Protein AF-A0A2V7TNY9-F1 (afdb_monomer_lite)

Radius of gyration: 33.84 Å; chains: 1; bounding box: 116×90×60 Å

Foldseek 3Di:
DDDDDDDDDDDDDDDDDDDDDDDDDDDDDDDDDDDDDDDDDDDDDDDDDDDDDDDDDPPDDDDDDDDDDADDDDDDDDDDDDDDDDDDDDDDDPPDDPPDDPPPPPPDDPDDDDFAWPVRVVVCVVVCVDDPPQQWWQAQRDTGGDDDADPQQVVLLVLVQVLCVVFADPQKHKDAQAWACLDGRGTGGARIFIDGGDPVVPPPHHHNATLETEHEDDPCVVVVQARVQFSCLLSVRAWYWYCYQNVRWIKIFHDKDADPPGPNRIHGPDIDIDDPQDWDDRPSGNTDTGGSVSNGD

Sequence (297 aa):
MRRHDRERARGGLAEVGERHHAGDAGSLERARGVDPDDARMGVGTADDGGVQHAGQYDVADVAALALDKPRVLLAEEAIADELHGRQCIETSTIDQRRPARYAAVMKQAPFTSRRWRRVEYERLIDLGAFDEDEPLELIGGQLIVAEPKGSEHATAVEMAGDALRAALPAGWIVRGQNPINLDDESAPEPDLAVVRGSRADYRHAHPARPALIIEVAETSLRFDRIEKGSLYARAGIVDYWVVNLVDRVLEVYRDSGADVTAPYGRRYLSVERFTPPSSVAPIGVPATPIPVAALLP

pLDDT: mean 74.2, std 28.77, range [26.58, 98.88]

Structure (mmCIF, N/CA/C/O backbone):
data_AF-A0A2V7TNY9-F1
#
_entry.id   AF-A0A2V7TNY9-F1
#
loop_
_atom_site.group_PDB
_atom_site.id
_atom_site.type_symbol
_atom_site.label_atom_id
_atom_site.label_alt_id
_atom_site.label_comp_id
_atom_site.label_asym_id
_atom_site.label_entity_id
_atom_site.label_seq_id
_atom_site.pdbx_PDB_ins_code
_atom_site.Cartn_x
_atom_site.Cartn_y
_atom_site.Cartn_z
_atom_site.occupancy
_atom_site.B_iso_or_equiv
_atom_site.auth_seq_id
_atom_site.auth_comp_id
_atom_site.auth_asym_id
_atom_site.auth_atom_id
_atom_site.pdbx_PDB_model_num
ATOM 1 N N . MET A 1 1 ? 0.081 -60.503 -34.270 1.00 38.28 1 MET A N 1
ATOM 2 C CA . MET A 1 1 ? 0.338 -61.930 -33.956 1.00 38.28 1 MET A CA 1
ATOM 3 C C . MET A 1 1 ? 0.820 -62.010 -32.513 1.00 38.28 1 MET A C 1
ATOM 5 O O . MET A 1 1 ? 1.815 -61.360 -32.246 1.00 38.28 1 MET A O 1
ATOM 9 N N . ARG A 1 2 ? 0.147 -62.783 -31.634 1.00 39.50 2 ARG A N 1
ATOM 10 C CA . ARG A 1 2 ? 0.305 -62.808 -30.148 1.00 39.50 2 ARG A CA 1
ATOM 11 C C . ARG A 1 2 ? -0.053 -61.442 -29.501 1.00 39.50 2 ARG A C 1
ATOM 13 O O . ARG A 1 2 ? 0.427 -60.427 -29.977 1.00 39.50 2 ARG A O 1
ATOM 20 N N . ARG A 1 3 ? -1.030 -61.265 -28.597 1.00 38.41 3 ARG A N 1
ATOM 21 C CA . ARG A 1 3 ? -1.620 -61.997 -27.439 1.00 38.41 3 ARG A CA 1
ATOM 22 C C . ARG A 1 3 ? -0.984 -61.644 -26.090 1.00 38.41 3 ARG A C 1
ATOM 24 O O . ARG A 1 3 ? 0.085 -62.155 -25.792 1.00 38.41 3 ARG A O 1
ATOM 31 N N . HIS A 1 4 ? -1.736 -60.880 -25.297 1.00 40.75 4 HIS A N 1
ATOM 32 C CA . HIS A 1 4 ? -2.114 -61.081 -23.883 1.00 40.75 4 HIS A CA 1
ATOM 33 C C . HIS A 1 4 ? -3.258 -60.056 -23.629 1.00 40.75 4 HIS A C 1
ATOM 35 O O . HIS A 1 4 ? -3.096 -58.913 -24.042 1.00 40.75 4 HIS A O 1
ATOM 41 N N . ASP A 1 5 ? -4.493 -60.331 -23.166 1.00 38.88 5 ASP A N 1
ATOM 42 C CA . ASP A 1 5 ? -5.080 -61.355 -22.263 1.00 38.88 5 ASP A CA 1
ATOM 43 C C . ASP A 1 5 ? -4.388 -61.377 -20.875 1.00 38.88 5 ASP A C 1
ATOM 45 O O . ASP A 1 5 ? -3.180 -61.580 -20.837 1.00 38.88 5 ASP A O 1
ATOM 49 N N . ARG A 1 6 ? -5.037 -61.259 -19.696 1.00 42.00 6 ARG A N 1
ATOM 50 C CA . ARG A 1 6 ? -6.468 -61.239 -19.263 1.00 42.00 6 ARG A CA 1
ATOM 51 C C . ARG A 1 6 ? -6.540 -60.788 -17.768 1.00 42.00 6 ARG A C 1
ATOM 53 O O . ARG A 1 6 ? -5.488 -60.766 -17.147 1.00 42.00 6 ARG A O 1
ATOM 60 N N . GLU A 1 7 ? -7.647 -60.448 -17.081 1.00 35.28 7 GLU A N 1
ATOM 61 C CA . GLU A 1 7 ? -9.106 -60.324 -17.340 1.00 35.28 7 GLU A CA 1
ATOM 62 C C . GLU A 1 7 ? -9.746 -59.338 -16.295 1.00 35.28 7 GLU A C 1
ATOM 64 O O . GLU A 1 7 ? -9.049 -58.808 -15.436 1.00 35.28 7 GLU A O 1
ATOM 69 N N . ARG A 1 8 ? -11.064 -59.084 -16.367 1.00 36.53 8 ARG A N 1
ATOM 70 C CA . ARG A 1 8 ? -11.910 -58.164 -15.546 1.00 36.53 8 ARG A CA 1
ATOM 71 C C . ARG A 1 8 ? -12.142 -58.493 -14.049 1.00 36.53 8 ARG A C 1
ATOM 73 O O . ARG A 1 8 ? -12.240 -59.662 -13.694 1.00 36.53 8 ARG A O 1
ATOM 80 N N . ALA A 1 9 ? -12.595 -57.476 -13.294 1.00 34.28 9 ALA A N 1
ATOM 81 C CA . ALA A 1 9 ? -13.796 -57.485 -12.414 1.00 34.28 9 ALA A CA 1
ATOM 82 C C . ALA A 1 9 ? -14.316 -56.016 -12.273 1.00 34.28 9 ALA A C 1
ATOM 84 O O . ALA A 1 9 ? -13.501 -55.110 -12.392 1.00 34.28 9 ALA A O 1
ATOM 85 N N . ARG A 1 10 ? -15.606 -55.616 -12.214 1.00 34.94 10 ARG A N 1
ATOM 86 C CA . ARG A 1 10 ? -16.826 -56.075 -11.492 1.00 34.94 10 ARG A CA 1
ATOM 87 C C . ARG A 1 10 ? -16.682 -55.995 -9.959 1.00 34.94 10 ARG A C 1
ATOM 89 O O . ARG A 1 10 ? -15.776 -56.614 -9.432 1.00 34.94 10 ARG A O 1
ATOM 96 N N . GLY A 1 11 ? -17.553 -55.334 -9.191 1.00 26.58 11 GLY A N 1
ATOM 97 C CA . GLY A 1 11 ? -18.719 -54.485 -9.500 1.00 26.58 11 GLY A CA 1
ATOM 98 C C . GLY A 1 11 ? -19.612 -54.331 -8.251 1.00 26.58 11 GLY A C 1
ATOM 99 O O . GLY A 1 11 ? -19.569 -55.203 -7.390 1.00 26.58 11 GLY A O 1
ATOM 100 N N . GLY A 1 12 ? -20.416 -53.266 -8.136 1.00 30.58 12 GLY A N 1
ATOM 101 C CA . GLY A 1 12 ? -21.303 -53.079 -6.976 1.00 30.58 12 GLY A CA 1
ATOM 102 C C . GLY A 1 12 ? -22.197 -51.838 -7.062 1.00 30.58 12 GLY A C 1
ATOM 103 O O . GLY A 1 12 ? -21.713 -50.719 -6.934 1.00 30.58 12 GLY A O 1
ATOM 104 N N . LEU A 1 13 ? -23.500 -52.053 -7.262 1.00 38.03 13 LEU A N 1
ATOM 105 C CA . LEU A 1 13 ? -24.569 -51.061 -7.111 1.00 38.03 13 LEU A CA 1
ATOM 106 C C . LEU A 1 13 ? -25.618 -51.654 -6.164 1.00 38.03 13 LEU A C 1
ATOM 108 O O . LEU A 1 13 ? -26.246 -52.647 -6.520 1.00 38.03 13 LEU A O 1
ATOM 112 N N . ALA A 1 14 ? -25.769 -51.057 -4.984 1.00 33.22 14 ALA A N 1
ATOM 113 C CA . ALA A 1 14 ? -26.814 -51.306 -3.987 1.00 33.22 14 ALA A CA 1
ATOM 114 C C . ALA A 1 14 ? -26.728 -50.178 -2.930 1.00 33.22 14 ALA A C 1
ATOM 116 O O . ALA A 1 14 ? -25.628 -49.702 -2.661 1.00 33.22 14 ALA A O 1
ATOM 117 N N . GLU A 1 15 ? -27.801 -49.687 -2.311 1.00 35.34 15 GLU A N 1
ATOM 118 C CA . GLU A 1 15 ? -29.233 -49.915 -2.557 1.00 35.34 15 GLU A CA 1
ATOM 119 C C . GLU A 1 15 ? -30.043 -48.701 -2.053 1.00 35.34 15 GLU A C 1
ATOM 121 O O . GLU A 1 15 ? -29.524 -47.871 -1.305 1.00 35.34 15 GLU A O 1
ATOM 126 N N . VAL A 1 16 ? -31.308 -48.573 -2.467 1.00 36.59 16 VAL A N 1
ATOM 127 C CA . VAL A 1 16 ? -32.203 -47.496 -2.001 1.00 36.59 16 VAL A CA 1
ATOM 128 C C . VAL A 1 16 ? -32.967 -47.963 -0.762 1.00 36.59 16 VAL A C 1
ATOM 130 O O . VAL A 1 16 ? -33.740 -48.913 -0.838 1.00 36.59 16 VAL A O 1
ATOM 133 N N . GLY A 1 17 ? -32.784 -47.269 0.365 1.00 33.06 17 GLY A N 1
ATOM 134 C CA . GLY A 1 17 ? -33.606 -47.440 1.566 1.00 33.06 17 GLY A CA 1
ATOM 135 C C . GLY A 1 17 ? -34.873 -46.584 1.502 1.00 33.06 17 GLY A C 1
ATOM 136 O O . GLY A 1 17 ? -34.793 -45.371 1.321 1.00 33.06 17 GLY A O 1
ATOM 137 N N . GLU A 1 18 ? -36.040 -47.204 1.660 1.00 32.72 18 GLU A N 1
ATOM 138 C CA . GLU A 1 18 ? -37.359 -46.571 1.535 1.00 32.72 18 GLU A CA 1
ATOM 139 C C . GLU A 1 18 ? -38.154 -46.628 2.858 1.00 32.72 18 GLU A C 1
ATOM 141 O O . GLU A 1 18 ? -38.083 -47.641 3.551 1.00 32.72 18 GLU A O 1
ATOM 146 N N . ARG A 1 19 ? -39.030 -45.625 3.092 1.00 35.59 19 ARG A N 1
ATOM 147 C CA . ARG A 1 19 ? -40.229 -45.673 3.984 1.00 35.59 19 ARG A CA 1
ATOM 148 C C . ARG A 1 19 ? -39.946 -45.742 5.518 1.00 35.59 19 ARG A C 1
ATOM 150 O O . ARG A 1 19 ? -38.861 -46.124 5.923 1.00 35.59 19 ARG A O 1
ATOM 157 N N . HIS A 1 20 ? -40.825 -45.342 6.461 1.00 33.97 20 HIS A N 1
ATOM 158 C CA . HIS A 1 20 ? -42.242 -44.899 6.459 1.00 33.97 20 HIS A CA 1
ATOM 159 C C . HIS A 1 20 ? -42.579 -43.922 7.636 1.00 33.97 20 HIS A C 1
ATOM 161 O O . HIS A 1 20 ? -41.902 -43.936 8.654 1.00 33.97 20 HIS A O 1
ATOM 167 N N . HIS A 1 21 ? -43.658 -43.131 7.463 1.00 35.31 21 HIS A N 1
ATOM 168 C CA . HIS A 1 21 ? -44.804 -42.767 8.359 1.00 35.31 21 HIS A CA 1
ATOM 169 C C . HIS A 1 21 ? -44.818 -43.061 9.894 1.00 35.31 21 HIS A C 1
ATOM 171 O O . HIS A 1 21 ? -44.232 -44.046 10.318 1.00 35.31 21 HIS A O 1
ATOM 177 N N . ALA A 1 22 ? -45.611 -42.388 10.767 1.00 36.25 22 ALA A N 1
ATOM 178 C CA . ALA A 1 22 ? -46.446 -41.150 10.733 1.00 36.25 22 ALA A CA 1
ATOM 179 C C . ALA A 1 22 ? -47.084 -40.843 12.138 1.00 36.25 22 ALA A C 1
ATOM 181 O O . ALA A 1 22 ? -46.949 -41.666 13.039 1.00 36.25 22 ALA A O 1
ATOM 182 N N . GLY A 1 23 ? -47.837 -39.727 12.281 1.00 31.62 23 GLY A N 1
ATOM 183 C CA . GLY A 1 23 ? -48.712 -39.362 13.436 1.00 31.62 23 GLY A CA 1
ATOM 184 C C . GLY A 1 23 ? -47.989 -38.692 14.623 1.00 31.62 23 GLY A C 1
ATOM 185 O O . GLY A 1 23 ? -46.785 -38.874 14.766 1.00 31.62 23 GLY A O 1
ATOM 186 N N . ASP A 1 24 ? -48.597 -37.889 15.512 1.00 34.22 24 ASP A N 1
ATOM 187 C CA . ASP A 1 24 ? -49.926 -37.225 15.628 1.00 34.22 24 ASP A CA 1
ATOM 188 C C . ASP A 1 24 ? -49.710 -35.938 16.492 1.00 34.22 24 ASP A C 1
ATOM 190 O O . ASP A 1 24 ? -48.742 -35.886 17.247 1.00 34.22 24 ASP A O 1
ATOM 194 N N . ALA A 1 25 ? -50.360 -34.773 16.327 1.00 32.16 25 ALA A N 1
ATOM 195 C CA . ALA A 1 25 ? -51.777 -34.359 16.440 1.00 32.16 25 ALA A CA 1
ATOM 196 C C . ALA A 1 25 ? -52.273 -34.031 17.886 1.00 32.16 25 ALA A C 1
ATOM 198 O O . ALA A 1 25 ? -52.261 -34.884 18.766 1.00 32.16 25 ALA A O 1
ATOM 199 N N . GLY A 1 26 ? -52.753 -32.786 18.100 1.00 29.69 26 GLY A N 1
ATOM 200 C CA . GLY A 1 26 ? -53.360 -32.235 19.343 1.00 29.69 26 GLY A CA 1
ATOM 201 C C . GLY A 1 26 ? -52.785 -30.843 19.733 1.00 29.69 26 GLY A C 1
ATOM 202 O O . GLY A 1 26 ? -51.571 -30.743 19.851 1.00 29.69 26 GLY A O 1
ATOM 203 N N . SER A 1 27 ? -53.476 -29.685 19.847 1.00 32.94 27 SER A N 1
ATOM 204 C CA . SER A 1 27 ? -54.834 -29.293 20.338 1.00 32.94 27 SER A CA 1
ATOM 205 C C . SER A 1 27 ? -54.951 -29.328 21.878 1.00 32.94 27 SER A C 1
ATOM 207 O O . SER A 1 27 ? -54.640 -30.373 22.433 1.00 32.94 27 SER A O 1
ATOM 209 N N . LEU A 1 28 ? -55.398 -28.321 22.666 1.00 34.16 28 LEU A N 1
ATOM 210 C CA . LEU A 1 28 ? -55.881 -26.902 22.563 1.00 34.16 28 LEU A CA 1
ATOM 211 C C . LEU A 1 28 ? -55.453 -26.167 23.883 1.00 34.16 28 LEU A C 1
ATOM 213 O O . LEU A 1 28 ? -54.871 -26.827 24.737 1.00 34.16 28 LEU A O 1
ATOM 217 N N . GLU A 1 29 ? -55.665 -24.884 24.235 1.00 35.84 29 GLU A N 1
ATOM 218 C CA . GLU A 1 29 ? -56.378 -23.664 23.747 1.00 35.84 29 GLU A CA 1
ATOM 219 C C . GLU A 1 29 ? -55.310 -22.544 23.413 1.00 35.84 29 GLU A C 1
ATOM 221 O O . GLU A 1 29 ? -54.181 -22.921 23.116 1.00 35.84 29 GLU A O 1
ATOM 226 N N . ARG A 1 30 ? -55.466 -21.199 23.270 1.00 33.75 30 ARG A N 1
ATOM 227 C CA . ARG A 1 30 ? -56.443 -20.129 23.657 1.00 33.75 30 ARG A CA 1
ATOM 228 C C . ARG A 1 30 ? -56.390 -19.705 25.157 1.00 33.75 30 ARG A C 1
ATOM 230 O O . ARG A 1 30 ? -55.942 -20.491 25.977 1.00 33.75 30 ARG A O 1
ATOM 237 N N . ALA A 1 31 ? -56.791 -18.497 25.606 1.00 34.97 31 ALA A N 1
ATOM 238 C CA . ALA A 1 31 ? -57.438 -17.338 24.950 1.00 34.97 31 ALA A CA 1
ATOM 239 C C . ALA A 1 31 ? -57.194 -15.973 25.676 1.00 34.97 31 ALA A C 1
ATOM 241 O O . ALA A 1 31 ? -56.863 -15.975 26.857 1.00 34.97 31 ALA A O 1
ATOM 242 N N . ARG A 1 32 ? -57.570 -14.853 25.004 1.00 37.19 32 ARG A N 1
ATOM 243 C CA . ARG A 1 32 ? -57.807 -13.455 25.504 1.00 37.19 32 ARG A CA 1
ATOM 244 C C . ARG A 1 32 ? -56.558 -12.638 25.908 1.00 37.19 32 ARG A C 1
ATOM 246 O O . ARG A 1 32 ? -55.624 -13.201 26.453 1.00 37.19 32 ARG A O 1
ATOM 253 N N . GLY A 1 33 ? -56.485 -11.313 25.711 1.00 33.03 33 GLY A N 1
ATOM 254 C CA . GLY A 1 33 ? -57.323 -10.320 24.993 1.00 33.03 33 GLY A CA 1
ATOM 255 C C . GLY A 1 33 ? -56.596 -8.951 25.032 1.00 33.03 33 GLY A C 1
ATOM 256 O O . GLY A 1 33 ? -55.945 -8.668 26.028 1.00 33.03 33 GLY A O 1
ATOM 257 N N . VAL A 1 34 ? -56.424 -8.213 23.928 1.00 37.69 34 VAL A N 1
ATOM 258 C CA . VAL A 1 34 ? -57.336 -7.171 23.389 1.00 37.69 34 VAL A CA 1
ATOM 259 C C . VAL A 1 34 ? -57.763 -6.122 24.428 1.00 37.69 34 VAL A C 1
ATOM 261 O O . VAL A 1 34 ? -58.650 -6.411 25.224 1.00 37.69 34 VAL A O 1
ATOM 264 N N . ASP A 1 35 ? -57.197 -4.909 24.345 1.00 45.38 35 ASP A N 1
ATOM 265 C CA . ASP A 1 35 ? -57.937 -3.731 23.842 1.00 45.38 35 ASP A CA 1
ATOM 266 C C . ASP A 1 35 ? -56.970 -2.623 23.334 1.00 45.38 35 ASP A C 1
ATOM 268 O O . ASP A 1 35 ? -55.872 -2.517 23.892 1.00 45.38 35 ASP A O 1
ATOM 272 N N . PRO A 1 36 ? -57.300 -1.827 22.291 1.00 50.28 36 PRO A N 1
ATOM 273 C CA . PRO A 1 36 ? -56.451 -0.732 21.815 1.00 50.28 36 PRO A CA 1
ATOM 274 C C . PRO A 1 36 ? -57.183 0.627 21.729 1.00 50.28 36 PRO A C 1
ATOM 276 O O . PRO A 1 36 ? -57.749 0.942 20.688 1.00 50.28 36 PRO A O 1
ATOM 279 N N . ASP A 1 37 ? -57.110 1.457 22.777 1.00 38.47 37 ASP A N 1
ATOM 280 C CA . ASP A 1 37 ? -57.309 2.918 22.680 1.00 38.47 37 ASP A CA 1
ATOM 281 C C . ASP A 1 37 ? -56.902 3.637 23.988 1.00 38.47 37 ASP A C 1
ATOM 283 O O . ASP A 1 37 ? -57.521 3.447 25.033 1.00 38.47 37 ASP A O 1
ATOM 287 N N . ASP A 1 38 ? -55.903 4.524 23.930 1.00 36.88 38 ASP A N 1
ATOM 288 C CA . ASP A 1 38 ? -55.928 5.795 24.675 1.00 36.88 38 ASP A CA 1
ATOM 289 C C . ASP A 1 38 ? -55.133 6.842 23.887 1.00 36.88 38 ASP A C 1
ATOM 291 O O . ASP A 1 38 ? -54.095 6.557 23.284 1.00 36.88 38 ASP A O 1
ATOM 295 N N . ALA A 1 39 ? -55.645 8.067 23.877 1.00 37.16 39 ALA A N 1
ATOM 296 C CA . ALA A 1 39 ? -55.127 9.165 23.086 1.00 37.16 39 ALA A CA 1
ATOM 297 C C . ALA A 1 39 ? -55.170 10.462 23.895 1.00 37.16 39 ALA A C 1
ATOM 299 O O . ALA A 1 39 ? -56.216 10.871 24.417 1.00 37.16 39 ALA A O 1
ATOM 300 N N . ARG A 1 40 ? -54.040 11.177 23.943 1.00 36.22 40 ARG A N 1
ATOM 301 C CA . ARG A 1 40 ? -54.036 12.596 24.308 1.00 36.22 40 ARG A CA 1
ATOM 302 C C . ARG A 1 40 ? -52.814 13.336 23.783 1.00 36.22 40 ARG A C 1
ATOM 304 O O . ARG A 1 40 ? -51.733 12.774 23.651 1.00 36.22 40 ARG A O 1
ATOM 311 N N . MET A 1 41 ? -53.029 14.605 23.451 1.00 34.66 41 MET A N 1
ATOM 312 C CA . MET A 1 41 ? -52.026 15.473 22.836 1.00 34.66 41 MET A CA 1
ATOM 313 C C . MET A 1 41 ? -51.186 16.213 23.880 1.00 34.66 41 MET A C 1
ATOM 315 O O . MET A 1 41 ? -51.677 16.535 24.960 1.00 34.66 41 MET A O 1
ATOM 319 N N . GLY A 1 42 ? -49.962 16.576 23.498 1.00 35.31 42 GLY A N 1
ATOM 320 C CA . GLY A 1 42 ? -49.123 17.530 24.218 1.00 35.31 42 GLY A CA 1
ATOM 321 C C . GLY A 1 42 ? -48.308 18.361 23.231 1.00 35.31 42 GLY A C 1
ATOM 322 O O . GLY A 1 42 ? -47.408 17.835 22.585 1.00 35.31 42 GLY A O 1
ATOM 323 N N . VAL A 1 43 ? -48.634 19.648 23.096 1.00 40.47 43 VAL A N 1
ATOM 324 C CA . VAL A 1 43 ? -47.817 20.611 22.341 1.00 40.47 43 VAL A CA 1
ATOM 325 C C . VAL A 1 43 ? -46.821 21.241 23.312 1.00 40.47 43 VAL A C 1
ATOM 327 O O . VAL A 1 43 ? -47.234 21.832 24.308 1.00 40.47 43 VAL A O 1
ATOM 330 N N . GLY A 1 44 ? -45.527 21.112 23.018 1.00 34.69 44 GLY A N 1
ATOM 331 C CA . GLY A 1 44 ? -44.425 21.758 23.735 1.00 34.69 44 GLY A CA 1
ATOM 332 C C . GLY A 1 44 ? -43.643 22.677 22.794 1.00 34.69 44 GLY A C 1
ATOM 333 O O . GLY A 1 44 ? -43.566 22.412 21.595 1.00 34.69 44 GLY A O 1
ATOM 334 N N . THR A 1 45 ? -43.125 23.785 23.318 1.00 30.95 45 THR A N 1
ATOM 335 C CA . THR A 1 45 ? -42.477 24.846 22.531 1.00 30.95 45 THR A CA 1
ATOM 336 C C . THR A 1 45 ? -40.996 24.586 22.255 1.00 30.95 45 THR A C 1
ATOM 338 O O . THR A 1 45 ? -40.394 23.684 22.828 1.00 30.95 45 THR A O 1
ATOM 341 N N . ALA A 1 46 ? -40.431 25.401 21.360 1.00 34.34 46 ALA A N 1
ATOM 342 C CA . ALA A 1 46 ? -39.022 25.391 20.982 1.00 34.34 46 ALA A CA 1
ATOM 343 C C . ALA A 1 46 ? -38.060 25.520 22.174 1.00 34.34 46 ALA A C 1
ATOM 345 O O . ALA A 1 46 ? -38.386 26.166 23.172 1.00 34.34 46 ALA A O 1
ATOM 346 N N . ASP A 1 47 ? -36.853 24.993 21.981 1.00 37.34 47 ASP A N 1
ATOM 347 C CA . ASP A 1 47 ? -35.662 25.327 22.759 1.00 37.34 47 ASP A CA 1
ATOM 348 C C . ASP A 1 47 ? -34.545 25.735 21.780 1.00 37.34 47 ASP A C 1
ATOM 350 O O . ASP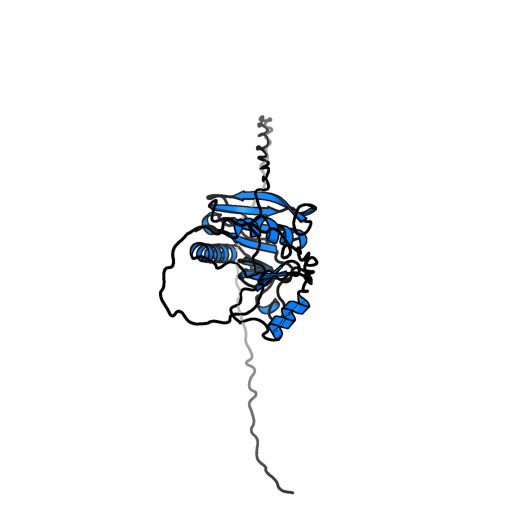 A 1 47 ? -34.493 25.220 20.657 1.00 37.34 47 ASP A O 1
ATOM 354 N N . ASP A 1 48 ? -33.709 26.703 22.161 1.00 39.75 48 ASP A N 1
ATOM 355 C CA . ASP A 1 48 ? -32.722 27.335 21.268 1.00 39.75 48 ASP A CA 1
ATOM 356 C C . ASP A 1 48 ? -31.322 26.726 21.466 1.00 39.75 48 ASP A C 1
ATOM 358 O O . ASP A 1 48 ? -30.859 26.527 22.588 1.00 39.75 48 ASP A O 1
ATOM 362 N N . GLY A 1 49 ? -30.668 26.355 20.362 1.00 33.28 49 GLY A N 1
ATOM 363 C CA . GLY A 1 49 ? -29.858 25.130 20.313 1.00 33.28 49 GLY A CA 1
ATOM 364 C C . GLY A 1 49 ? -28.430 25.246 19.778 1.00 33.28 49 GLY A C 1
ATOM 365 O O . GLY A 1 49 ? -27.840 24.220 19.462 1.00 33.28 49 GLY A O 1
ATOM 366 N N . GLY A 1 50 ? -27.877 26.458 19.657 1.00 28.97 50 GLY A N 1
ATOM 367 C CA . GLY A 1 50 ? -26.435 26.702 19.480 1.00 28.97 50 GLY A CA 1
ATOM 368 C C . GLY A 1 50 ? -25.753 26.029 18.276 1.00 28.97 50 GLY A C 1
ATOM 369 O O . GLY A 1 50 ? -25.182 24.945 18.392 1.00 28.97 50 GLY A O 1
ATOM 370 N N . VAL A 1 51 ? -25.689 26.730 17.137 1.00 34.62 51 VAL A N 1
ATOM 371 C CA . VAL A 1 51 ? -24.850 26.326 15.991 1.00 34.62 51 VAL A CA 1
ATOM 372 C C . VAL A 1 51 ? -23.381 26.257 16.424 1.00 34.62 51 VAL A C 1
ATOM 374 O O . VAL A 1 51 ? -22.755 27.286 16.673 1.00 34.62 51 VAL A O 1
ATOM 377 N N . GLN A 1 52 ? -22.813 25.051 16.496 1.00 34.34 52 GLN A N 1
ATOM 378 C CA . GLN A 1 52 ? -21.384 24.882 16.753 1.00 34.34 52 GLN A CA 1
ATOM 379 C C . GLN A 1 52 ? -20.578 25.220 15.493 1.00 34.34 52 GLN A C 1
ATOM 381 O O . GLN A 1 52 ? -20.926 24.827 14.379 1.00 34.34 52 GLN A O 1
ATOM 386 N N . HIS A 1 53 ? -19.521 26.012 15.675 1.00 33.19 53 HIS A N 1
ATOM 387 C CA . HIS A 1 53 ? -18.736 26.575 14.581 1.00 33.19 53 HIS A CA 1
ATOM 388 C C . HIS A 1 53 ? -17.885 25.518 13.865 1.00 33.19 53 HIS A C 1
ATOM 390 O O . HIS A 1 53 ? -17.472 24.522 14.458 1.00 33.19 53 HIS A O 1
ATOM 396 N N . ALA A 1 54 ? -17.582 25.772 12.589 1.00 34.16 54 ALA A N 1
ATOM 397 C CA . ALA A 1 54 ? -16.657 24.952 11.816 1.00 34.16 54 ALA A CA 1
ATOM 398 C C . ALA A 1 54 ? -15.272 24.898 12.487 1.00 34.16 54 ALA A C 1
ATOM 400 O O . ALA A 1 54 ? -14.720 25.935 12.862 1.00 34.16 54 ALA A O 1
ATOM 401 N N . GLY A 1 55 ? -14.716 23.689 12.609 1.00 30.84 55 GLY A N 1
ATOM 402 C CA . GLY A 1 55 ? -13.340 23.482 13.060 1.00 30.84 55 GLY A CA 1
ATOM 403 C C . GLY A 1 55 ? -12.326 24.117 12.104 1.00 30.84 55 GLY A C 1
ATOM 404 O O . GLY A 1 55 ? -12.596 24.285 10.914 1.00 30.84 55 GLY A O 1
ATOM 405 N N . GLN A 1 56 ? -11.164 24.494 12.636 1.00 31.34 56 GLN A N 1
ATOM 406 C CA . GLN A 1 56 ? -10.107 25.150 11.865 1.00 31.34 56 GLN A CA 1
ATOM 407 C C . GLN A 1 56 ? -9.522 24.234 10.780 1.00 31.34 56 GLN A C 1
ATOM 409 O O . GLN A 1 56 ? -9.253 23.059 11.016 1.00 31.34 56 GLN A O 1
ATOM 414 N N . TYR A 1 57 ? -9.280 24.815 9.604 1.00 30.89 57 TYR A N 1
ATOM 415 C CA . TYR A 1 57 ? -8.536 24.186 8.516 1.00 30.89 57 TYR A CA 1
ATOM 416 C C . TYR A 1 57 ? -7.048 24.531 8.647 1.00 30.89 57 TYR A C 1
ATOM 418 O O . TYR A 1 57 ? -6.612 25.573 8.153 1.00 30.89 57 TYR A O 1
ATOM 426 N N . ASP A 1 58 ? -6.264 23.658 9.276 1.00 28.09 58 ASP A N 1
ATOM 427 C CA . ASP A 1 58 ? -4.805 23.801 9.308 1.00 28.09 58 ASP A CA 1
ATOM 428 C C . ASP A 1 58 ? -4.194 23.293 7.990 1.00 28.09 58 ASP A C 1
ATOM 430 O O . ASP A 1 58 ? -3.781 22.140 7.849 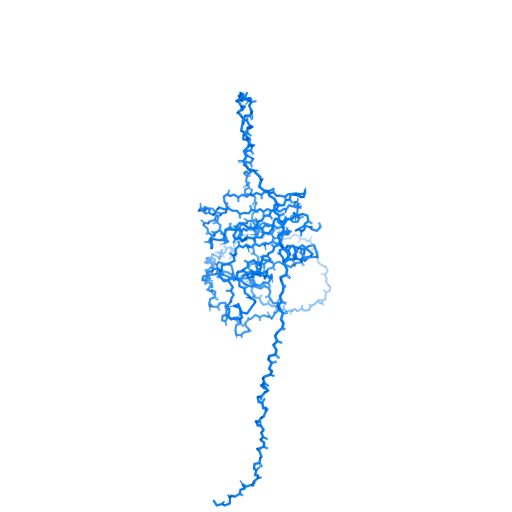1.00 28.09 58 ASP A O 1
ATOM 434 N N . VAL A 1 59 ? -4.160 24.178 6.989 1.00 29.73 59 VAL A N 1
ATOM 435 C CA . VAL A 1 59 ? -3.487 23.934 5.705 1.00 29.73 59 VAL A CA 1
ATOM 436 C C . VAL A 1 59 ? -1.973 23.994 5.914 1.00 29.73 59 VAL A C 1
ATOM 438 O O . VAL A 1 59 ? -1.373 25.066 5.955 1.00 29.73 59 VAL A O 1
ATOM 441 N N . ALA A 1 60 ? -1.346 22.827 6.054 1.00 31.02 60 ALA A N 1
ATOM 442 C CA . ALA A 1 60 ? 0.102 22.709 6.175 1.00 31.02 60 ALA A CA 1
ATOM 443 C C . ALA A 1 60 ? 0.790 22.830 4.800 1.00 31.02 60 ALA A C 1
ATOM 445 O O . ALA A 1 60 ? 0.853 21.860 4.041 1.00 31.02 60 ALA A O 1
ATOM 446 N N . ASP A 1 61 ? 1.342 24.008 4.496 1.00 28.09 61 ASP A N 1
ATOM 447 C CA . ASP A 1 61 ? 2.219 24.216 3.337 1.00 28.09 61 ASP A CA 1
ATOM 448 C C . ASP A 1 61 ? 3.505 23.380 3.472 1.00 28.09 61 ASP A C 1
ATOM 450 O O . ASP A 1 61 ? 4.414 23.696 4.245 1.00 28.09 61 ASP A O 1
ATOM 454 N N . VAL A 1 62 ? 3.601 22.296 2.696 1.00 39.12 62 VAL A N 1
ATOM 455 C CA . VAL A 1 62 ? 4.783 21.423 2.675 1.00 39.12 62 VAL A CA 1
ATOM 456 C C . VAL A 1 62 ? 5.890 22.078 1.846 1.00 39.12 62 VAL A C 1
ATOM 458 O O . VAL A 1 62 ? 5.948 21.939 0.623 1.00 39.12 62 VAL A O 1
ATOM 461 N N . ALA A 1 63 ? 6.788 22.794 2.522 1.00 30.17 63 ALA A N 1
ATOM 462 C CA . ALA A 1 63 ? 7.956 23.405 1.897 1.00 30.17 63 ALA A CA 1
ATOM 463 C C . ALA A 1 63 ? 8.878 22.344 1.261 1.00 30.17 63 ALA A C 1
ATOM 465 O O . ALA A 1 63 ? 9.350 21.420 1.927 1.00 30.17 63 ALA A O 1
ATOM 466 N N . ALA A 1 64 ? 9.173 22.501 -0.032 1.00 32.62 64 ALA A N 1
ATOM 467 C CA . ALA A 1 64 ? 10.030 21.588 -0.782 1.00 32.62 64 ALA A CA 1
ATOM 468 C C . ALA A 1 64 ? 11.509 21.729 -0.372 1.00 32.62 64 ALA A C 1
ATOM 470 O O . ALA A 1 64 ? 12.247 22.553 -0.915 1.00 32.62 64 ALA A O 1
ATOM 471 N N . LEU A 1 65 ? 11.944 20.909 0.587 1.00 34.38 65 LEU A N 1
ATOM 472 C CA . LEU A 1 65 ? 13.354 20.756 0.952 1.00 34.38 65 LEU A CA 1
ATOM 473 C C . LEU A 1 65 ? 14.060 19.698 0.085 1.00 34.38 65 LEU A C 1
ATOM 475 O O . LEU A 1 65 ? 13.430 18.947 -0.661 1.00 34.38 65 LEU A O 1
ATOM 479 N N . ALA A 1 66 ? 15.393 19.747 0.102 1.00 31.66 66 ALA A N 1
ATOM 480 C CA . ALA A 1 66 ? 16.229 19.302 -1.009 1.00 31.66 66 ALA A CA 1
ATOM 481 C C . ALA A 1 66 ? 16.166 17.796 -1.333 1.00 31.66 66 ALA A C 1
ATOM 483 O O . ALA A 1 66 ? 15.885 16.948 -0.492 1.00 31.66 66 ALA A O 1
ATOM 484 N N . LEU A 1 67 ? 16.477 17.499 -2.598 1.00 32.88 67 LEU A N 1
ATOM 485 C CA . LEU A 1 67 ? 16.540 16.159 -3.176 1.00 32.88 67 LEU A CA 1
ATOM 486 C C . LEU A 1 67 ? 17.543 15.261 -2.436 1.00 32.88 67 LEU A C 1
ATOM 488 O O . LEU A 1 67 ? 18.748 15.503 -2.529 1.00 32.88 67 LEU A O 1
ATOM 492 N N . ASP A 1 68 ? 17.062 14.160 -1.862 1.00 37.91 68 ASP A N 1
ATOM 493 C CA . ASP A 1 68 ? 17.801 12.900 -1.959 1.00 37.91 68 ASP A CA 1
ATOM 494 C C . ASP A 1 68 ? 17.304 12.130 -3.196 1.00 37.91 68 ASP A C 1
ATOM 496 O O . ASP A 1 68 ? 16.180 12.349 -3.664 1.00 37.91 68 ASP A O 1
ATOM 500 N N . LYS A 1 69 ? 18.162 11.303 -3.798 1.00 36.41 69 LYS A N 1
ATOM 501 C CA . LYS A 1 69 ? 17.918 10.686 -5.110 1.00 36.41 69 LYS A CA 1
ATOM 502 C C . LYS A 1 69 ? 17.717 9.175 -4.987 1.00 36.41 69 LYS A C 1
ATOM 504 O O . LYS A 1 69 ? 18.564 8.517 -4.385 1.00 36.41 69 LYS A O 1
ATOM 509 N N . PRO A 1 70 ? 16.695 8.590 -5.645 1.00 36.62 70 PRO A N 1
ATOM 510 C CA . PRO A 1 70 ? 16.580 7.139 -5.730 1.00 36.62 70 PRO A CA 1
ATOM 511 C C . PRO A 1 70 ? 17.830 6.558 -6.401 1.00 36.62 70 PRO A C 1
ATOM 513 O O . PRO A 1 70 ? 18.299 7.059 -7.430 1.00 36.62 70 PRO A O 1
ATOM 516 N N . ARG A 1 71 ? 18.386 5.502 -5.800 1.00 43.28 71 ARG A N 1
ATOM 517 C CA . ARG A 1 71 ? 19.639 4.874 -6.232 1.00 43.28 71 ARG A CA 1
ATOM 518 C C . ARG A 1 71 ? 19.395 3.981 -7.448 1.00 43.28 71 ARG A C 1
ATOM 520 O O . ARG A 1 71 ? 19.279 2.769 -7.326 1.00 43.28 71 ARG A O 1
ATOM 527 N N . VAL A 1 72 ? 19.332 4.597 -8.628 1.00 42.16 72 VAL A N 1
ATOM 528 C CA . VAL A 1 72 ? 19.365 3.875 -9.909 1.00 42.16 72 VAL A CA 1
ATOM 529 C C . VAL A 1 72 ? 20.662 3.067 -9.975 1.00 42.16 72 VAL A C 1
ATOM 531 O O . VAL A 1 72 ? 21.749 3.647 -9.930 1.00 42.16 72 VAL A O 1
ATOM 534 N N . LEU A 1 73 ? 20.548 1.742 -10.066 1.00 36.44 73 LEU A N 1
ATOM 535 C CA . LEU A 1 73 ? 21.703 0.860 -10.200 1.00 36.44 73 LEU A CA 1
ATOM 536 C C . LEU A 1 73 ? 22.396 1.094 -11.550 1.00 36.44 73 LEU A C 1
ATOM 538 O O . LEU A 1 73 ? 21.768 1.049 -12.608 1.00 36.44 73 LEU A O 1
ATOM 542 N N . LEU A 1 74 ? 23.706 1.327 -11.495 1.00 35.81 74 LEU A N 1
ATOM 543 C CA . LEU A 1 74 ? 24.613 1.268 -12.637 1.00 35.81 74 LEU A CA 1
ATOM 544 C C . LEU A 1 74 ? 25.543 0.079 -12.398 1.00 35.81 74 LEU A C 1
ATOM 546 O O . LEU A 1 74 ? 26.296 0.075 -11.425 1.00 35.81 74 LEU A O 1
ATOM 550 N N . ALA A 1 75 ? 25.456 -0.934 -13.256 1.00 38.78 75 ALA A N 1
ATOM 551 C CA . ALA A 1 75 ? 26.210 -2.173 -13.124 1.00 38.78 75 ALA A CA 1
ATOM 552 C C . ALA A 1 75 ? 27.427 -2.169 -14.062 1.00 38.78 75 ALA A C 1
ATOM 554 O O . ALA A 1 75 ? 27.351 -2.693 -15.169 1.00 38.78 75 ALA A O 1
ATOM 555 N N . GLU A 1 76 ? 28.546 -1.588 -13.617 1.00 39.19 76 GLU A N 1
ATOM 556 C CA . GLU A 1 76 ? 29.848 -1.734 -14.286 1.00 39.19 76 GLU A CA 1
ATOM 557 C C . GLU A 1 76 ? 30.944 -2.161 -13.291 1.00 39.19 76 GLU A C 1
ATOM 559 O O . GLU A 1 76 ? 31.499 -1.358 -12.548 1.00 39.19 76 GLU A O 1
ATOM 564 N N . GLU A 1 77 ? 31.196 -3.473 -13.325 1.00 36.38 77 GLU A N 1
ATOM 565 C CA . GLU A 1 77 ? 32.480 -4.181 -13.193 1.00 36.38 77 GLU A CA 1
ATOM 566 C C . GLU A 1 77 ? 33.360 -4.019 -11.934 1.00 36.38 77 GLU A C 1
ATOM 568 O O . GLU A 1 77 ? 33.877 -2.958 -11.590 1.00 36.38 77 GLU A O 1
ATOM 573 N N . ALA A 1 78 ? 33.660 -5.169 -11.318 1.00 33.88 78 ALA A N 1
ATOM 574 C CA . ALA A 1 78 ? 34.715 -5.331 -10.325 1.00 33.88 78 ALA A CA 1
ATOM 575 C C . ALA A 1 78 ? 35.930 -6.047 -10.938 1.00 33.88 78 ALA A C 1
ATOM 577 O O . ALA A 1 78 ? 35.802 -7.152 -11.464 1.00 33.88 78 ALA A O 1
ATOM 578 N N . ILE A 1 79 ? 37.121 -5.462 -10.786 1.00 33.69 79 ILE A N 1
ATOM 579 C CA .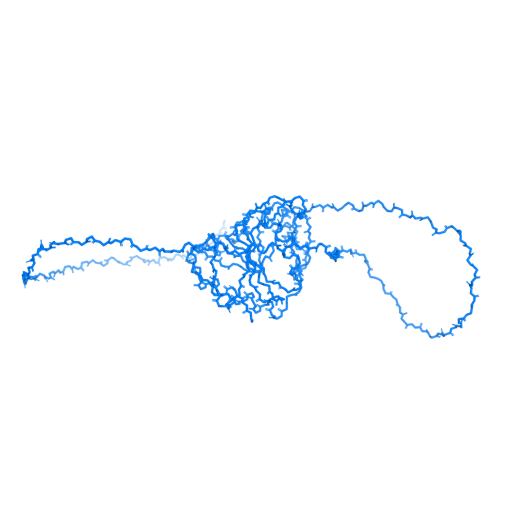 ILE A 1 79 ? 38.415 -6.144 -10.936 1.00 33.69 79 ILE A CA 1
ATOM 580 C C . ILE A 1 79 ? 39.281 -5.740 -9.736 1.00 33.69 79 ILE A C 1
ATOM 582 O O . ILE A 1 79 ? 39.317 -4.569 -9.358 1.00 33.69 79 ILE A O 1
ATOM 586 N N . ALA A 1 80 ? 39.941 -6.714 -9.113 1.00 30.89 80 ALA A N 1
ATOM 587 C CA . ALA A 1 80 ? 40.827 -6.510 -7.969 1.00 30.89 80 ALA A CA 1
ATOM 588 C C . ALA A 1 80 ? 42.297 -6.433 -8.406 1.00 30.89 80 ALA A C 1
ATOM 590 O O . ALA A 1 80 ? 42.646 -6.990 -9.444 1.00 30.89 80 ALA A O 1
ATOM 591 N N . ASP A 1 81 ? 43.158 -5.847 -7.566 1.00 30.81 81 ASP A N 1
ATOM 592 C CA . ASP A 1 81 ? 44.514 -6.381 -7.389 1.00 30.81 81 ASP A CA 1
ATOM 593 C C . ASP A 1 81 ? 45.134 -6.011 -6.021 1.00 30.81 81 ASP A C 1
ATOM 595 O O . ASP A 1 81 ? 44.540 -5.271 -5.230 1.00 30.81 81 ASP A O 1
ATOM 599 N N . GLU A 1 82 ? 46.283 -6.610 -5.704 1.00 32.94 82 GLU A N 1
ATOM 600 C CA . GLU A 1 82 ? 46.750 -6.846 -4.328 1.00 32.94 82 GLU A CA 1
ATOM 601 C C . GLU A 1 82 ? 47.386 -5.664 -3.555 1.00 32.94 82 GLU A C 1
ATOM 603 O O . GLU A 1 82 ? 48.084 -4.798 -4.085 1.00 32.94 82 GLU A O 1
ATOM 608 N N . LEU A 1 83 ? 47.253 -5.715 -2.221 1.00 34.47 83 LEU A N 1
ATOM 609 C CA . LEU A 1 83 ? 47.996 -4.883 -1.265 1.00 34.47 83 LEU A CA 1
ATOM 610 C C . LEU A 1 83 ? 49.388 -5.470 -0.963 1.00 34.47 83 LEU A C 1
ATOM 612 O O . LEU A 1 83 ? 49.505 -6.392 -0.157 1.00 34.47 83 LEU A O 1
ATOM 616 N N . HIS A 1 84 ? 50.454 -4.867 -1.497 1.00 30.66 84 HIS A N 1
ATOM 617 C CA . HIS A 1 84 ? 51.830 -5.092 -1.030 1.00 30.66 84 HIS A CA 1
ATOM 618 C C . HIS A 1 84 ? 52.710 -3.834 -1.152 1.00 30.66 84 HIS A C 1
ATOM 620 O O . HIS A 1 84 ? 52.620 -3.086 -2.118 1.00 30.66 84 HIS A O 1
ATOM 626 N N . GLY A 1 85 ? 53.629 -3.651 -0.194 1.00 28.30 85 GLY A N 1
ATOM 627 C CA . GLY A 1 85 ? 54.724 -2.671 -0.276 1.00 28.30 85 GLY A CA 1
ATOM 628 C C . GLY A 1 85 ? 54.506 -1.367 0.505 1.00 28.30 85 GLY A C 1
ATOM 629 O O . GLY A 1 85 ? 53.637 -0.559 0.197 1.00 28.30 85 GLY A O 1
ATOM 630 N N . ARG A 1 86 ? 55.357 -1.123 1.512 1.00 35.34 86 ARG A N 1
ATOM 631 C CA . ARG A 1 86 ? 55.451 0.173 2.208 1.00 35.34 86 ARG A CA 1
ATOM 632 C C . ARG A 1 86 ? 56.441 1.084 1.481 1.00 35.34 86 ARG A C 1
ATOM 634 O O . ARG A 1 86 ? 57.592 0.678 1.346 1.00 35.34 86 ARG A O 1
ATOM 641 N N . GLN A 1 87 ? 56.089 2.348 1.240 1.00 30.23 87 GLN A N 1
ATOM 642 C CA . GLN A 1 87 ? 57.027 3.447 1.510 1.00 30.23 87 GLN A CA 1
ATOM 643 C C . GLN A 1 87 ? 56.327 4.806 1.627 1.00 30.23 87 GLN A C 1
ATOM 645 O O . GLN A 1 87 ? 55.562 5.202 0.754 1.00 30.23 87 GLN A O 1
ATOM 650 N N . CYS A 1 88 ? 56.629 5.536 2.701 1.00 35.31 88 CYS A N 1
ATOM 651 C CA . CYS A 1 88 ? 56.329 6.962 2.796 1.00 35.31 88 CYS A CA 1
ATOM 652 C C . CYS A 1 88 ? 57.407 7.736 2.028 1.00 35.31 88 CYS A C 1
ATOM 654 O O . CYS A 1 88 ? 58.592 7.452 2.208 1.00 35.31 88 CYS A O 1
ATOM 656 N N . ILE A 1 89 ? 57.013 8.723 1.222 1.00 37.38 89 ILE A N 1
ATOM 657 C CA . ILE A 1 89 ? 57.923 9.686 0.583 1.00 37.38 89 ILE A CA 1
ATOM 658 C C . ILE A 1 89 ? 57.335 11.093 0.790 1.00 37.38 89 ILE A C 1
ATOM 660 O O . ILE A 1 89 ? 56.123 11.253 0.935 1.00 37.38 89 ILE A O 1
ATOM 664 N N . GLU A 1 90 ? 58.203 12.090 0.925 1.00 33.00 90 GLU A N 1
ATOM 665 C CA . GLU A 1 90 ? 57.919 13.337 1.640 1.00 33.00 90 GLU A CA 1
ATOM 666 C C . GLU A 1 90 ? 57.061 14.347 0.862 1.00 33.00 90 GLU A C 1
ATOM 668 O O . GLU A 1 90 ? 57.210 14.552 -0.344 1.00 33.00 90 GLU A O 1
ATOM 673 N N . THR A 1 91 ? 56.198 15.067 1.582 1.00 42.75 91 THR A N 1
ATOM 674 C CA . THR A 1 91 ? 55.410 16.178 1.039 1.00 42.75 91 THR A CA 1
ATOM 675 C C . THR A 1 91 ? 56.282 17.414 0.806 1.00 42.75 91 THR A C 1
ATOM 677 O O . THR A 1 91 ? 56.481 18.211 1.723 1.00 42.75 91 THR A O 1
ATOM 680 N N . SER A 1 92 ? 56.759 17.624 -0.425 1.00 34.75 92 SER A N 1
ATOM 681 C CA . SER A 1 92 ? 57.359 18.906 -0.822 1.00 34.75 92 SER A CA 1
ATOM 682 C C . SER A 1 92 ? 57.051 19.312 -2.275 1.00 34.75 92 SER A C 1
ATOM 684 O O . SER A 1 92 ? 57.452 18.677 -3.241 1.00 34.75 92 SER A O 1
ATOM 686 N N . THR A 1 93 ? 56.322 20.425 -2.393 1.00 41.72 93 THR A N 1
ATOM 687 C CA . THR A 1 93 ? 56.366 21.413 -3.488 1.00 41.72 93 THR A CA 1
ATOM 688 C C . THR A 1 93 ? 56.367 20.908 -4.942 1.00 41.72 93 THR A C 1
ATOM 690 O O . THR A 1 93 ? 57.394 20.914 -5.616 1.00 41.72 93 THR A O 1
ATOM 693 N N . ILE A 1 94 ? 55.169 20.683 -5.498 1.00 37.59 94 ILE A N 1
ATOM 694 C CA . ILE A 1 94 ? 54.915 20.836 -6.947 1.00 37.59 94 ILE A CA 1
ATOM 695 C C . ILE A 1 94 ? 53.789 21.862 -7.169 1.00 37.59 94 ILE A C 1
ATOM 697 O O . ILE A 1 94 ? 52.769 21.584 -7.799 1.00 37.59 94 ILE A O 1
ATOM 701 N N . ASP A 1 95 ? 53.972 23.087 -6.659 1.00 43.22 95 ASP A N 1
ATOM 702 C CA . ASP A 1 95 ? 53.173 24.231 -7.120 1.00 43.22 95 ASP A CA 1
ATOM 703 C C . ASP A 1 95 ? 53.754 24.789 -8.426 1.00 43.22 95 ASP A C 1
ATOM 705 O O . ASP A 1 95 ? 54.434 25.813 -8.468 1.00 43.22 95 ASP A O 1
ATOM 709 N N . GLN A 1 96 ? 53.520 24.054 -9.513 1.00 42.25 96 GLN A N 1
ATOM 710 C CA . GLN A 1 96 ? 53.700 24.546 -10.878 1.00 42.25 96 GLN A CA 1
ATOM 711 C C . GLN A 1 96 ? 52.499 24.143 -11.732 1.00 42.25 96 GLN A C 1
ATOM 713 O O . GLN A 1 96 ? 52.577 23.286 -12.616 1.00 42.25 96 GLN A O 1
ATOM 718 N N . ARG A 1 97 ? 51.354 24.790 -11.479 1.00 38.22 97 ARG A N 1
ATOM 719 C CA . ARG A 1 97 ? 50.181 24.691 -12.356 1.00 38.22 97 ARG A CA 1
ATOM 720 C C . ARG A 1 97 ? 50.550 25.111 -13.787 1.00 38.22 97 ARG A C 1
ATOM 722 O O . ARG A 1 97 ? 50.681 26.296 -14.078 1.00 38.22 97 ARG A O 1
ATOM 729 N N . ARG A 1 98 ? 50.626 24.142 -14.707 1.00 37.91 98 ARG A N 1
ATOM 730 C CA . ARG A 1 98 ? 50.515 24.351 -16.163 1.00 37.91 98 ARG A CA 1
ATOM 731 C C . ARG A 1 98 ? 49.070 24.062 -16.609 1.00 37.91 98 ARG A C 1
ATOM 733 O O . ARG A 1 98 ? 48.753 22.906 -16.884 1.00 37.91 98 ARG A O 1
ATOM 740 N N . PRO A 1 99 ? 48.173 25.062 -16.685 1.00 45.69 99 PRO A N 1
ATOM 741 C CA . PRO A 1 99 ? 46.762 24.833 -16.993 1.00 45.69 99 PRO A CA 1
ATOM 742 C C . PRO A 1 99 ? 46.516 24.718 -18.509 1.00 45.69 99 PRO A C 1
ATOM 744 O O . PRO A 1 99 ? 45.998 25.643 -19.129 1.00 45.69 99 PRO A O 1
ATOM 747 N N . ALA A 1 100 ? 46.873 23.586 -19.129 1.00 47.47 100 ALA A N 1
ATOM 748 C CA . ALA A 1 100 ? 46.495 23.315 -20.521 1.00 47.47 100 ALA A CA 1
ATOM 749 C C . ALA A 1 100 ? 46.395 21.815 -20.873 1.00 47.47 100 ALA A C 1
ATOM 751 O O . ALA A 1 100 ? 47.341 21.062 -20.669 1.00 47.47 100 ALA A O 1
ATOM 752 N N . ARG A 1 101 ? 45.287 21.460 -21.554 1.00 44.44 101 ARG A N 1
ATOM 753 C CA . ARG A 1 101 ? 45.030 20.269 -22.411 1.00 44.44 101 ARG A CA 1
ATOM 754 C C . ARG A 1 101 ? 44.269 19.037 -21.893 1.00 44.44 101 ARG A C 1
ATOM 756 O O . ARG A 1 101 ? 43.865 18.262 -22.748 1.00 44.44 101 ARG A O 1
ATOM 763 N N . TYR A 1 102 ? 43.930 18.902 -20.609 1.00 43.62 102 TYR A N 1
ATOM 764 C CA . TYR A 1 102 ? 43.000 17.843 -20.137 1.00 43.62 102 TYR A CA 1
ATOM 765 C C . TYR A 1 102 ? 41.696 18.370 -19.505 1.00 43.62 102 TYR A C 1
ATOM 767 O O . TYR A 1 102 ? 41.082 17.730 -18.663 1.00 43.62 102 TYR A O 1
ATOM 775 N N . ALA A 1 103 ? 41.237 19.536 -19.973 1.00 43.75 103 ALA A N 1
ATOM 776 C CA . ALA A 1 103 ? 39.907 20.089 -19.688 1.00 43.75 103 ALA A CA 1
ATOM 777 C C . ALA A 1 103 ? 38.992 20.056 -20.931 1.00 43.75 103 ALA A C 1
ATOM 779 O O . ALA A 1 103 ? 38.171 20.948 -21.146 1.00 43.75 103 ALA A O 1
ATOM 780 N N . ALA A 1 104 ? 39.143 19.028 -21.773 1.00 51.06 104 ALA A N 1
ATOM 781 C CA . ALA A 1 104 ? 38.137 18.688 -22.772 1.00 51.06 104 ALA A CA 1
ATOM 782 C C . ALA A 1 104 ? 36.931 18.091 -22.034 1.00 51.06 104 ALA A C 1
ATOM 784 O O . ALA A 1 104 ? 36.863 16.884 -21.812 1.00 51.06 104 ALA A O 1
ATOM 785 N N . VAL A 1 105 ? 36.014 18.956 -21.590 1.00 57.72 105 VAL A N 1
ATOM 786 C CA . VAL A 1 105 ? 34.780 18.539 -20.916 1.00 57.72 105 VAL A CA 1
ATOM 787 C C . VAL A 1 105 ? 33.966 17.697 -21.893 1.00 57.72 105 VAL A C 1
ATOM 789 O O . VAL A 1 105 ? 33.307 18.230 -22.788 1.00 57.72 105 VAL A O 1
ATOM 792 N N . MET A 1 106 ? 34.016 16.377 -21.706 1.00 57.78 106 MET A N 1
ATOM 793 C CA . MET A 1 106 ? 33.101 15.434 -22.334 1.00 57.78 106 MET A CA 1
ATOM 794 C C . MET A 1 106 ? 31.684 15.784 -21.880 1.00 57.78 106 MET A C 1
ATOM 796 O O . MET A 1 106 ? 31.222 15.339 -20.831 1.00 57.78 106 MET A O 1
ATOM 800 N N . LYS A 1 107 ? 30.977 16.588 -22.679 1.00 61.06 107 LYS A N 1
ATOM 801 C CA . LYS A 1 107 ? 29.518 16.656 -22.618 1.00 61.06 107 LYS A CA 1
ATOM 802 C C . LYS A 1 107 ? 28.983 15.310 -23.099 1.00 61.06 107 LYS A C 1
ATOM 804 O O . LYS A 1 107 ? 28.662 15.163 -24.276 1.00 61.06 107 LYS A O 1
ATOM 809 N N . GLN A 1 108 ? 28.913 14.333 -22.194 1.00 61.00 108 GLN A N 1
ATOM 810 C CA . GLN A 1 108 ? 28.073 13.160 -22.406 1.00 61.00 108 GLN A CA 1
ATOM 811 C C . GLN A 1 108 ? 26.672 13.654 -22.779 1.00 61.00 108 GLN A C 1
ATOM 813 O O . GLN A 1 108 ? 26.141 14.579 -22.155 1.00 61.00 108 GLN A O 1
ATOM 818 N N . ALA A 1 109 ? 26.096 13.072 -23.830 1.00 67.94 109 ALA A N 1
ATOM 819 C CA . ALA A 1 109 ? 24.684 13.273 -24.113 1.00 67.94 109 ALA A CA 1
ATOM 820 C C . ALA A 1 109 ? 23.873 12.791 -22.894 1.00 67.94 109 ALA A C 1
ATOM 822 O O . ALA A 1 109 ? 24.283 11.818 -22.256 1.00 67.94 109 ALA A O 1
ATOM 823 N N . PRO A 1 110 ? 22.757 13.451 -22.538 1.00 71.50 110 PRO A N 1
ATOM 824 C CA . PRO A 1 110 ? 21.945 13.009 -21.412 1.00 71.50 110 PRO A CA 1
ATOM 825 C C . PRO A 1 110 ? 21.477 11.570 -21.651 1.00 71.50 110 PRO A C 1
ATOM 827 O O . PRO A 1 110 ? 20.905 11.272 -22.700 1.00 71.50 110 PRO A O 1
ATOM 830 N N . PHE A 1 111 ? 21.730 10.684 -20.685 1.00 74.88 111 PHE A N 1
ATOM 831 C CA . PHE A 1 111 ? 21.328 9.282 -20.765 1.00 74.88 111 PHE A CA 1
ATOM 832 C C . PHE A 1 111 ? 19.808 9.173 -20.943 1.00 74.88 111 PHE A C 1
ATOM 834 O O . PHE A 1 111 ? 19.036 9.609 -20.089 1.00 74.88 111 PHE A O 1
ATOM 841 N N . THR A 1 112 ? 19.373 8.576 -22.051 1.00 78.88 112 THR A N 1
ATOM 842 C CA . THR A 1 112 ? 17.958 8.322 -22.336 1.00 78.88 112 THR A CA 1
ATOM 843 C C . THR A 1 112 ? 17.554 6.970 -21.759 1.00 78.88 112 THR A C 1
ATOM 845 O O . THR A 1 112 ? 17.795 5.934 -22.381 1.00 78.88 112 THR A O 1
ATOM 848 N N . SER A 1 113 ? 16.939 6.959 -20.576 1.00 84.81 113 SER A N 1
ATOM 849 C CA . SER A 1 113 ? 16.353 5.740 -20.016 1.00 84.81 113 SER A CA 1
ATOM 850 C C . SER A 1 113 ? 15.092 5.331 -20.786 1.00 84.81 113 SER A C 1
ATOM 852 O O . SER A 1 113 ? 14.244 6.158 -21.129 1.00 84.81 113 SER A O 1
ATOM 854 N N . ARG A 1 114 ? 14.955 4.030 -21.060 1.00 91.12 114 ARG A N 1
ATOM 855 C CA . ARG A 1 114 ? 13.723 3.446 -21.601 1.00 91.12 114 ARG A CA 1
ATOM 856 C C . ARG A 1 114 ? 12.793 3.095 -20.440 1.00 91.12 114 ARG A C 1
ATOM 858 O O . ARG A 1 114 ? 13.223 2.426 -19.506 1.00 91.12 114 ARG A O 1
ATOM 865 N N . ARG A 1 115 ? 11.523 3.499 -20.523 1.00 94.06 115 ARG A N 1
ATOM 866 C CA . ARG A 1 115 ? 10.468 3.026 -19.611 1.00 94.06 115 ARG A CA 1
ATOM 867 C C . ARG A 1 115 ? 10.117 1.570 -19.946 1.00 94.06 115 ARG A C 1
ATOM 869 O O . ARG A 1 115 ? 9.987 1.226 -21.125 1.00 94.06 115 ARG A O 1
ATOM 876 N N . TRP A 1 116 ? 9.989 0.733 -18.923 1.00 96.38 116 TRP A N 1
ATOM 877 C CA . TRP A 1 116 ? 9.483 -0.638 -19.014 1.00 96.38 116 TRP A CA 1
ATOM 878 C C . TRP A 1 116 ? 7.955 -0.651 -18.997 1.00 96.38 116 TRP A C 1
ATOM 880 O O . TRP A 1 116 ? 7.334 0.198 -18.363 1.00 96.38 116 TRP A O 1
ATOM 890 N N . ARG A 1 117 ? 7.344 -1.642 -19.649 1.00 97.12 117 ARG A N 1
ATOM 891 C CA . ARG A 1 117 ? 5.926 -1.964 -19.420 1.00 97.12 117 ARG A CA 1
ATOM 892 C C . ARG A 1 117 ? 5.800 -3.079 -18.395 1.00 97.12 117 ARG A C 1
ATOM 894 O O . ARG A 1 117 ? 6.649 -3.968 -18.347 1.00 97.12 117 ARG A O 1
ATOM 901 N N . ARG A 1 118 ? 4.677 -3.128 -17.685 1.00 96.38 118 ARG A N 1
ATOM 902 C CA . ARG A 1 118 ? 4.337 -4.232 -16.780 1.00 96.38 118 ARG A CA 1
ATOM 903 C C . ARG A 1 118 ? 4.378 -5.593 -17.482 1.00 96.38 118 ARG A C 1
ATOM 905 O O . ARG A 1 118 ? 5.010 -6.499 -16.968 1.00 96.38 118 ARG A O 1
ATOM 912 N N . VAL A 1 119 ? 3.868 -5.698 -18.711 1.00 95.88 119 VAL A N 1
ATOM 913 C CA . VAL A 1 119 ? 3.933 -6.940 -19.519 1.00 95.88 119 VAL A CA 1
ATOM 914 C C . VAL A 1 119 ? 5.337 -7.304 -20.036 1.00 95.88 119 VAL A C 1
ATOM 916 O O . VAL A 1 119 ? 5.546 -8.405 -20.539 1.00 95.88 119 VAL A O 1
ATOM 919 N N . GLU A 1 120 ? 6.305 -6.386 -19.958 1.00 96.31 120 GLU A N 1
ATOM 920 C CA . GLU A 1 120 ? 7.721 -6.680 -20.221 1.00 96.31 120 GLU A CA 1
ATOM 921 C C . GLU A 1 120 ? 8.411 -7.164 -18.936 1.00 96.31 120 GLU A C 1
ATOM 923 O O . GLU A 1 120 ? 9.195 -8.104 -18.987 1.00 96.31 120 GLU A O 1
ATOM 928 N N . TYR A 1 121 ? 8.073 -6.555 -17.795 1.00 94.94 121 TYR A N 1
ATOM 929 C CA . TYR A 1 121 ? 8.538 -6.904 -16.449 1.00 94.94 121 TYR A CA 1
ATOM 930 C C . TYR A 1 121 ? 8.024 -8.274 -15.971 1.00 94.94 121 TYR A C 1
ATOM 932 O O . TYR A 1 121 ? 8.830 -9.129 -15.619 1.00 94.94 121 TYR A O 1
ATOM 940 N N . GLU A 1 122 ? 6.714 -8.527 -16.067 1.00 92.62 122 GLU A N 1
ATOM 941 C CA . GLU A 1 122 ? 6.080 -9.832 -15.799 1.00 92.62 122 GLU A CA 1
ATOM 942 C C . GLU A 1 122 ? 6.787 -10.947 -16.590 1.00 92.62 122 GLU A C 1
ATOM 944 O O . GLU A 1 122 ? 7.122 -11.997 -16.051 1.00 92.62 122 GLU A O 1
ATOM 949 N N . ARG A 1 123 ? 7.134 -10.673 -17.855 1.00 94.62 123 ARG A N 1
ATOM 950 C CA . ARG A 1 123 ? 7.856 -11.616 -18.716 1.00 94.62 123 ARG A CA 1
ATOM 951 C C . ARG A 1 123 ? 9.333 -11.808 -18.340 1.00 94.62 123 ARG A C 1
ATOM 953 O O . ARG A 1 123 ? 9.901 -12.837 -18.691 1.00 94.62 123 ARG A O 1
ATOM 960 N N . LEU A 1 124 ? 9.977 -10.843 -17.683 1.00 93.94 124 LEU A N 1
ATOM 961 C CA . LEU A 1 124 ? 11.334 -11.021 -17.150 1.00 93.94 124 LEU A CA 1
ATOM 962 C C . LEU A 1 124 ? 11.324 -11.901 -15.892 1.00 93.94 124 LEU A C 1
ATOM 964 O O . LEU A 1 124 ? 12.204 -12.749 -15.755 1.00 93.94 124 LEU A O 1
ATOM 968 N N . ILE A 1 125 ? 10.293 -11.775 -15.049 1.00 91.00 125 ILE A N 1
ATOM 969 C CA . ILE A 1 125 ? 10.049 -12.683 -13.917 1.00 91.00 125 ILE A CA 1
ATOM 970 C C . ILE A 1 125 ? 9.794 -14.112 -14.426 1.00 91.00 125 ILE A C 1
ATOM 972 O O . ILE A 1 125 ? 10.492 -15.032 -14.009 1.00 91.00 125 ILE A O 1
ATOM 976 N N . ASP A 1 126 ? 8.895 -14.296 -15.405 1.00 91.31 126 ASP A N 1
ATOM 977 C CA . ASP A 1 126 ? 8.613 -15.602 -16.041 1.00 91.31 126 ASP A CA 1
ATOM 978 C C . ASP A 1 126 ? 9.860 -16.289 -16.648 1.00 91.31 126 ASP A C 1
ATOM 980 O O . ASP A 1 126 ? 9.849 -17.494 -16.908 1.00 91.31 126 ASP A O 1
ATOM 984 N N . LEU A 1 127 ? 10.921 -15.523 -16.930 1.00 95.06 127 LEU A N 1
ATOM 985 C CA . LEU A 1 127 ? 12.181 -16.000 -17.506 1.00 95.06 127 LEU A CA 1
ATOM 986 C C . LEU A 1 127 ? 13.309 -16.175 -16.475 1.00 95.06 127 LEU A C 1
ATOM 988 O O . LEU A 1 127 ? 14.390 -16.612 -16.870 1.00 95.06 127 LEU A O 1
ATOM 992 N N . GLY A 1 128 ? 13.087 -15.848 -15.196 1.00 93.12 128 GLY A N 1
ATOM 993 C CA . GLY A 1 128 ? 14.123 -15.896 -14.157 1.00 93.12 128 GLY A CA 1
ATOM 994 C C . GLY A 1 128 ? 15.260 -14.897 -14.397 1.00 93.12 128 GLY A C 1
ATOM 995 O O . GLY A 1 128 ? 16.429 -15.250 -14.273 1.00 93.12 128 GLY A O 1
ATOM 996 N N . ALA A 1 129 ? 14.934 -13.672 -14.828 1.00 92.75 129 ALA A N 1
ATOM 997 C CA . ALA A 1 129 ? 15.922 -12.641 -15.167 1.00 92.75 129 ALA A CA 1
ATOM 998 C C . ALA A 1 129 ? 16.406 -11.787 -13.972 1.00 92.75 129 ALA A C 1
ATOM 1000 O O . ALA A 1 129 ? 17.238 -10.901 -14.171 1.00 92.75 129 ALA A O 1
ATOM 1001 N N . PHE A 1 130 ? 15.876 -12.045 -12.776 1.00 91.44 130 PHE A N 1
ATOM 1002 C CA . PHE A 1 130 ? 16.209 -11.411 -11.496 1.00 91.44 130 PHE A CA 1
ATOM 1003 C C . PHE A 1 130 ? 16.472 -12.517 -10.463 1.00 91.44 130 PHE A C 1
ATOM 1005 O O . PHE A 1 130 ? 15.974 -13.634 -10.642 1.00 91.44 130 PHE A O 1
ATOM 1012 N N . ASP A 1 131 ? 17.226 -12.230 -9.400 1.00 88.06 131 ASP A N 1
ATOM 1013 C CA . ASP A 1 131 ? 17.409 -13.193 -8.303 1.00 88.06 131 ASP A CA 1
ATOM 1014 C C . ASP A 1 131 ? 16.083 -13.386 -7.533 1.00 88.06 131 ASP A C 1
ATOM 1016 O O . ASP A 1 131 ? 15.306 -12.444 -7.385 1.00 88.06 131 ASP A O 1
ATOM 1020 N N . GLU A 1 132 ? 15.811 -14.598 -7.027 1.00 75.12 132 GLU A N 1
ATOM 1021 C CA . GLU A 1 132 ? 14.514 -14.943 -6.397 1.00 75.12 132 GLU A CA 1
ATOM 1022 C C . GLU A 1 132 ? 14.177 -14.087 -5.157 1.00 75.12 132 GLU A C 1
ATOM 1024 O O . GLU A 1 132 ? 13.001 -13.907 -4.839 1.00 75.12 132 GLU A O 1
ATOM 1029 N N . ASP A 1 133 ? 15.199 -13.533 -4.495 1.00 81.44 133 ASP A N 1
ATOM 1030 C CA . ASP A 1 133 ? 15.092 -12.643 -3.331 1.00 81.44 133 ASP A CA 1
ATOM 1031 C C . ASP A 1 133 ? 15.270 -11.141 -3.684 1.00 81.44 133 ASP A C 1
ATOM 1033 O O . ASP A 1 133 ? 15.340 -10.310 -2.775 1.00 81.44 133 ASP A O 1
ATOM 1037 N N . GLU A 1 134 ? 15.388 -10.747 -4.965 1.00 87.25 134 GLU A N 1
ATOM 1038 C CA . GLU A 1 134 ? 15.593 -9.336 -5.348 1.00 87.25 134 GLU A CA 1
ATOM 1039 C C . GLU A 1 134 ? 14.280 -8.531 -5.205 1.00 87.25 134 GLU A C 1
ATOM 1041 O O . GLU A 1 134 ? 13.327 -8.773 -5.950 1.00 87.25 134 GLU A O 1
ATOM 1046 N N . PRO A 1 135 ? 14.182 -7.548 -4.281 1.00 88.75 135 PRO A N 1
ATOM 1047 C CA . PRO A 1 135 ? 12.906 -6.924 -3.935 1.00 88.75 135 PRO A CA 1
ATOM 1048 C C . PRO A 1 135 ? 12.572 -5.785 -4.912 1.00 88.75 135 PRO A C 1
ATOM 1050 O O . PRO A 1 135 ? 12.629 -4.603 -4.561 1.00 88.75 135 PRO A O 1
ATOM 1053 N N . LEU A 1 136 ? 12.277 -6.139 -6.164 1.00 93.88 136 LEU A N 1
ATOM 1054 C CA . LEU A 1 136 ? 11.985 -5.192 -7.237 1.00 93.88 136 LEU A CA 1
ATOM 1055 C C . LEU A 1 136 ? 10.498 -4.817 -7.302 1.00 93.88 136 LEU A C 1
ATOM 1057 O O . LEU A 1 136 ? 9.635 -5.664 -7.503 1.00 93.88 136 LEU A O 1
ATOM 1061 N N . GLU A 1 137 ? 10.199 -3.518 -7.244 1.00 95.44 137 GLU A N 1
ATOM 1062 C CA . GLU A 1 137 ? 8.896 -2.973 -7.642 1.00 95.44 137 GLU A CA 1
ATOM 1063 C C . GLU A 1 137 ? 8.996 -2.326 -9.033 1.00 95.44 137 GLU A C 1
ATOM 1065 O O . GLU A 1 137 ? 9.974 -1.641 -9.352 1.00 95.44 137 GLU A O 1
ATOM 1070 N N . LEU A 1 138 ? 7.950 -2.463 -9.856 1.00 97.06 138 LEU A N 1
ATOM 1071 C CA . LEU A 1 138 ? 7.815 -1.673 -11.082 1.00 97.06 138 LEU A CA 1
ATOM 1072 C C . LEU A 1 138 ? 6.959 -0.430 -10.802 1.00 97.06 138 LEU A C 1
ATOM 1074 O O . LEU A 1 138 ? 5.752 -0.532 -10.589 1.00 97.06 138 LEU A O 1
ATOM 1078 N N . ILE A 1 139 ? 7.564 0.753 -10.877 1.00 96.94 139 ILE A N 1
ATOM 1079 C CA . ILE A 1 139 ? 6.933 2.041 -10.566 1.00 96.94 139 ILE A CA 1
ATOM 1080 C C . ILE A 1 139 ? 7.028 2.969 -11.779 1.00 96.94 139 ILE A C 1
ATOM 1082 O O . ILE A 1 139 ? 8.113 3.430 -12.140 1.00 96.94 139 ILE A O 1
ATOM 1086 N N . GLY A 1 140 ? 5.896 3.243 -12.440 1.00 95.06 140 GLY A N 1
ATOM 1087 C CA . GLY A 1 140 ? 5.829 4.190 -13.560 1.00 95.06 140 GLY A CA 1
ATOM 1088 C C . GLY A 1 140 ? 6.814 3.889 -14.697 1.00 95.06 140 GLY A C 1
ATOM 1089 O O . GLY A 1 140 ? 7.366 4.806 -15.299 1.00 95.06 140 GLY A O 1
ATOM 1090 N N . GLY A 1 141 ? 7.113 2.617 -14.949 1.00 96.25 141 GLY A N 1
ATOM 1091 C CA . GLY A 1 141 ? 8.053 2.152 -15.965 1.00 96.25 141 GLY A CA 1
ATOM 1092 C C . GLY A 1 141 ? 9.526 2.184 -15.548 1.00 96.25 141 GLY A C 1
ATOM 1093 O O . GLY A 1 141 ? 10.398 2.026 -16.403 1.00 96.25 141 GLY A O 1
ATOM 1094 N N . GLN A 1 142 ? 9.825 2.389 -14.265 1.00 95.44 142 GLN A N 1
ATOM 1095 C CA . GLN A 1 142 ? 11.146 2.181 -13.670 1.00 95.44 142 GLN A CA 1
ATOM 1096 C C . GLN A 1 142 ? 11.109 0.951 -12.761 1.00 95.44 142 GLN A C 1
ATOM 1098 O O . GLN A 1 142 ? 10.176 0.801 -11.979 1.00 95.44 142 GLN A O 1
ATOM 1103 N N . LEU A 1 143 ? 12.133 0.102 -12.843 1.00 95.25 143 LEU A N 1
ATOM 1104 C CA . LEU A 1 143 ? 12.402 -0.890 -11.803 1.00 95.25 143 LEU A CA 1
ATOM 1105 C C . LEU A 1 143 ? 13.086 -0.167 -10.638 1.00 95.25 143 LEU A C 1
ATOM 1107 O O . LEU A 1 143 ? 14.018 0.613 -10.870 1.00 95.25 143 LEU A O 1
ATOM 1111 N N . ILE A 1 144 ? 12.610 -0.393 -9.418 1.00 94.00 144 ILE A N 1
ATOM 1112 C CA . ILE A 1 144 ? 13.212 0.122 -8.186 1.00 94.00 144 ILE A CA 1
ATOM 1113 C C . ILE A 1 144 ? 13.434 -1.026 -7.206 1.00 94.00 144 ILE A C 1
ATOM 1115 O O . ILE A 1 144 ? 12.651 -1.966 -7.184 1.00 94.00 144 ILE A O 1
ATOM 1119 N N . VAL A 1 145 ? 14.469 -0.921 -6.377 1.00 92.88 145 VAL A N 1
ATOM 1120 C CA . VAL A 1 145 ? 14.680 -1.825 -5.239 1.00 92.88 145 VAL A CA 1
ATOM 1121 C C . VAL A 1 145 ? 13.927 -1.248 -4.038 1.00 92.88 145 VAL A C 1
ATOM 1123 O O . VAL A 1 145 ? 14.126 -0.074 -3.714 1.00 92.88 145 VAL A O 1
ATOM 1126 N N . ALA A 1 146 ? 13.061 -2.036 -3.403 1.00 87.94 146 ALA A N 1
ATOM 1127 C CA . ALA A 1 146 ? 12.339 -1.631 -2.198 1.00 87.94 146 ALA A CA 1
ATOM 1128 C C . ALA A 1 146 ? 13.281 -1.507 -0.982 1.00 87.94 146 ALA A C 1
ATOM 1130 O O . ALA A 1 146 ? 14.340 -2.137 -0.920 1.00 87.94 146 ALA A O 1
ATOM 1131 N N . GLU A 1 147 ? 12.905 -0.687 0.003 1.00 83.62 147 GLU A N 1
ATOM 1132 C CA . GLU A 1 147 ? 13.726 -0.481 1.202 1.00 83.62 147 GLU A CA 1
ATOM 1133 C C . GLU A 1 147 ? 13.684 -1.705 2.148 1.00 83.62 147 GLU A C 1
ATOM 1135 O O . GLU A 1 147 ? 12.616 -2.299 2.335 1.00 83.62 147 GLU A O 1
ATOM 1140 N N . PRO A 1 148 ? 14.815 -2.096 2.777 1.00 84.31 148 PRO A N 1
ATOM 1141 C CA . PRO A 1 148 ? 14.841 -3.177 3.764 1.00 84.31 148 PRO A CA 1
ATOM 1142 C C . PRO A 1 148 ? 13.956 -2.876 4.981 1.00 84.31 148 PRO A C 1
ATOM 1144 O O . PRO A 1 148 ? 14.102 -1.838 5.625 1.00 84.31 148 PRO A O 1
ATOM 1147 N N . LYS A 1 149 ? 13.062 -3.807 5.328 1.00 86.50 149 LYS A N 1
ATOM 1148 C CA . LYS A 1 149 ? 12.014 -3.590 6.337 1.00 86.50 149 LYS A CA 1
ATOM 1149 C C . LYS A 1 149 ? 12.511 -3.916 7.749 1.00 86.50 149 LYS A C 1
ATOM 1151 O O . LYS A 1 149 ? 12.961 -5.028 8.021 1.00 86.50 149 LYS A O 1
ATOM 1156 N N . GLY A 1 150 ? 12.439 -2.931 8.647 1.00 91.25 150 GLY A N 1
ATOM 1157 C CA . GLY A 1 150 ? 12.859 -3.055 10.046 1.00 91.25 150 GLY A CA 1
ATOM 1158 C C . GLY A 1 150 ? 11.902 -3.884 10.914 1.00 91.25 150 GLY A C 1
ATOM 1159 O O . GLY A 1 150 ? 10.787 -4.214 10.513 1.00 91.25 150 GLY A O 1
ATOM 1160 N N . SER A 1 151 ? 12.309 -4.190 12.151 1.00 94.44 151 SER A N 1
ATOM 1161 C CA . SER A 1 151 ? 11.468 -4.964 13.083 1.00 94.44 151 SER A CA 1
ATOM 1162 C C . SER A 1 151 ? 10.184 -4.225 13.489 1.00 94.44 151 SER A C 1
ATOM 1164 O O . SER A 1 151 ? 9.161 -4.871 13.708 1.00 94.44 151 SER A O 1
ATOM 1166 N N . GLU A 1 152 ? 10.220 -2.891 13.591 1.00 95.31 152 GLU A N 1
ATOM 1167 C CA . GLU A 1 152 ? 9.035 -2.075 13.899 1.00 95.31 152 GLU A CA 1
ATOM 1168 C C . GLU A 1 152 ? 8.066 -2.043 12.707 1.00 95.31 152 GLU A C 1
ATOM 1170 O O . GLU A 1 152 ? 6.870 -2.273 12.877 1.00 95.31 152 GLU A O 1
ATOM 1175 N N . HIS A 1 153 ? 8.609 -1.894 11.493 1.00 96.62 153 HIS A N 1
ATOM 1176 C CA . HIS A 1 153 ? 7.883 -2.017 10.227 1.00 96.62 153 HIS A CA 1
ATOM 1177 C C . HIS A 1 153 ? 7.147 -3.356 10.132 1.00 96.62 153 HIS A C 1
ATOM 1179 O O . HIS A 1 153 ? 5.932 -3.378 9.955 1.00 96.62 153 HIS A O 1
ATOM 1185 N N . ALA A 1 154 ? 7.856 -4.475 10.303 1.00 96.69 154 ALA A N 1
ATOM 1186 C CA . ALA A 1 154 ? 7.264 -5.812 10.247 1.00 96.69 154 ALA A CA 1
ATOM 1187 C C . ALA A 1 154 ? 6.138 -5.992 11.282 1.00 96.69 154 ALA A C 1
ATOM 1189 O O . ALA A 1 154 ? 5.047 -6.438 10.930 1.00 96.69 154 ALA A O 1
ATOM 1190 N N . THR A 1 155 ? 6.365 -5.555 12.527 1.00 97.69 155 THR A N 1
ATOM 1191 C CA . THR A 1 155 ? 5.354 -5.600 13.601 1.00 97.69 155 THR A CA 1
ATOM 1192 C C . THR A 1 155 ? 4.095 -4.810 13.225 1.00 97.69 155 THR A C 1
ATOM 1194 O O . THR A 1 155 ? 2.980 -5.307 13.380 1.00 97.69 155 THR A O 1
ATOM 1197 N N . ALA A 1 156 ? 4.252 -3.603 12.674 1.00 98.00 156 ALA A N 1
ATOM 1198 C CA . ALA A 1 156 ? 3.131 -2.771 12.247 1.00 98.00 156 ALA A CA 1
ATOM 1199 C C . ALA A 1 156 ? 2.360 -3.369 11.051 1.00 98.00 156 ALA A C 1
ATOM 1201 O O . ALA A 1 156 ? 1.129 -3.311 11.035 1.00 98.00 156 ALA A O 1
ATOM 1202 N N . VAL A 1 157 ? 3.047 -3.999 10.086 1.00 98.31 157 VAL A N 1
ATOM 1203 C CA . VAL A 1 157 ? 2.409 -4.729 8.968 1.00 98.31 157 VAL A CA 1
ATOM 1204 C C . VAL A 1 157 ? 1.588 -5.918 9.477 1.00 98.31 157 VAL A C 1
ATOM 1206 O O . VAL A 1 157 ? 0.467 -6.136 9.010 1.00 98.31 157 VAL A O 1
ATOM 1209 N N . GLU A 1 158 ? 2.103 -6.675 10.448 1.00 98.31 158 GLU A N 1
ATOM 1210 C CA . GLU A 1 158 ? 1.375 -7.790 11.064 1.00 98.31 158 GLU A CA 1
ATOM 1211 C C . GLU A 1 158 ? 0.136 -7.302 11.829 1.00 98.31 158 GLU A C 1
ATOM 1213 O O . GLU A 1 158 ? -0.973 -7.772 11.554 1.00 98.31 158 GLU A O 1
ATOM 1218 N N . MET A 1 159 ? 0.298 -6.304 12.707 1.00 98.44 159 MET A N 1
ATOM 1219 C CA . MET A 1 159 ? -0.792 -5.709 13.491 1.00 98.44 159 MET A CA 1
ATOM 1220 C C . MET A 1 159 ? -1.894 -5.123 12.602 1.00 98.44 159 MET A C 1
ATOM 1222 O O . MET A 1 159 ? -3.064 -5.484 12.751 1.00 98.44 159 MET A O 1
ATOM 1226 N N . ALA A 1 160 ? -1.534 -4.288 11.622 1.00 98.56 160 ALA A N 1
ATOM 1227 C CA . ALA A 1 160 ? -2.495 -3.720 10.681 1.00 98.56 160 ALA A CA 1
ATOM 1228 C C . ALA A 1 160 ? -3.149 -4.800 9.800 1.00 98.56 160 ALA A C 1
ATOM 1230 O O . ALA A 1 160 ? -4.343 -4.723 9.497 1.00 98.56 160 ALA A O 1
ATOM 1231 N N . GLY A 1 161 ? -2.401 -5.847 9.440 1.00 98.62 161 GLY A N 1
ATOM 1232 C CA . GLY A 1 161 ? -2.912 -7.007 8.720 1.00 98.62 161 GLY A CA 1
ATOM 1233 C C . GLY A 1 161 ? -3.996 -7.756 9.497 1.00 98.62 161 GLY A C 1
ATOM 1234 O O . GLY A 1 161 ? -5.034 -8.082 8.917 1.00 98.62 161 GLY A O 1
ATOM 1235 N N . ASP A 1 162 ? -3.796 -8.003 10.792 1.00 98.62 162 ASP A N 1
ATOM 1236 C CA . ASP A 1 162 ? -4.781 -8.670 11.654 1.00 98.62 162 ASP A CA 1
ATOM 1237 C C . ASP A 1 162 ? -5.961 -7.769 12.031 1.00 98.62 162 ASP A C 1
ATOM 1239 O O . ASP A 1 162 ? -7.109 -8.222 11.989 1.00 98.62 162 ASP A O 1
ATOM 1243 N N . ALA A 1 163 ? -5.725 -6.480 12.285 1.00 98.50 163 ALA A N 1
ATOM 1244 C CA . ALA A 1 163 ? -6.783 -5.501 12.520 1.00 98.50 163 ALA A CA 1
ATOM 1245 C C . ALA A 1 163 ? -7.741 -5.392 11.316 1.00 98.50 163 ALA A C 1
ATOM 1247 O O . ALA A 1 163 ? -8.964 -5.410 11.485 1.00 98.50 163 ALA A O 1
ATOM 1248 N N . LEU A 1 164 ? -7.204 -5.379 10.088 1.00 98.38 164 LEU A N 1
ATOM 1249 C CA . LEU A 1 164 ? -8.002 -5.487 8.864 1.00 98.38 164 LEU A CA 1
ATOM 1250 C C . LEU A 1 164 ? -8.752 -6.827 8.786 1.00 98.38 164 LEU A C 1
ATOM 1252 O O . LEU A 1 164 ? -9.953 -6.834 8.523 1.00 98.38 164 LEU A O 1
ATOM 1256 N N . ARG A 1 165 ? -8.083 -7.968 9.014 1.00 98.25 165 ARG A N 1
ATOM 1257 C CA . ARG A 1 165 ? -8.715 -9.307 8.940 1.00 98.25 165 ARG A CA 1
ATOM 1258 C C . ARG A 1 165 ? -9.883 -9.459 9.919 1.00 98.25 165 ARG A C 1
ATOM 1260 O O . ARG A 1 165 ? -10.847 -10.137 9.579 1.00 98.25 165 ARG A O 1
ATOM 1267 N N . ALA A 1 166 ? -9.811 -8.829 11.091 1.00 98.25 166 ALA A N 1
ATOM 1268 C CA . ALA A 1 166 ? -10.885 -8.824 12.082 1.00 98.25 166 ALA A CA 1
ATOM 1269 C C . ALA A 1 166 ? -12.070 -7.916 11.696 1.00 98.25 166 ALA A C 1
ATOM 1271 O O . ALA A 1 166 ? -13.212 -8.232 12.028 1.00 98.25 166 ALA A O 1
ATOM 1272 N N . ALA A 1 167 ? -11.814 -6.805 10.998 1.00 98.06 167 ALA A N 1
ATOM 1273 C CA . ALA A 1 167 ? -12.830 -5.811 10.646 1.00 98.06 167 ALA A CA 1
ATOM 1274 C C . ALA A 1 167 ? -13.534 -6.054 9.297 1.00 98.06 167 ALA A C 1
ATOM 1276 O O . ALA A 1 167 ? -14.623 -5.522 9.059 1.00 98.06 167 ALA A O 1
ATOM 1277 N N . LEU A 1 168 ? -12.912 -6.816 8.392 1.00 98.00 168 LEU A N 1
ATOM 1278 C CA . LEU A 1 168 ? -13.406 -7.049 7.034 1.00 98.00 168 LEU A CA 1
ATOM 1279 C C . LEU A 1 168 ? -14.513 -8.120 6.975 1.00 98.00 168 LEU A C 1
ATOM 1281 O O . LEU A 1 168 ? -14.353 -9.208 7.529 1.00 98.00 168 LEU A O 1
ATOM 1285 N N . PRO A 1 169 ? -15.615 -7.881 6.239 1.00 96.94 169 PRO A N 1
ATOM 1286 C CA . PRO A 1 169 ? -16.654 -8.884 6.040 1.00 96.94 169 PRO A CA 1
ATOM 1287 C C . PRO A 1 169 ? -16.250 -9.930 4.989 1.00 96.94 169 PRO A C 1
ATOM 1289 O O . PRO A 1 169 ? -15.380 -9.708 4.144 1.00 96.94 169 PRO A O 1
ATOM 1292 N N . ALA A 1 170 ? -16.952 -11.066 4.990 1.00 96.75 170 ALA A N 1
ATOM 1293 C CA . ALA A 1 170 ? -16.754 -12.134 4.011 1.00 96.75 170 ALA A CA 1
ATOM 1294 C C . ALA A 1 170 ? -16.869 -11.636 2.553 1.00 96.75 170 ALA A C 1
ATOM 1296 O O . ALA A 1 170 ? -17.697 -10.785 2.225 1.00 96.75 170 ALA A O 1
ATOM 1297 N N . GLY A 1 171 ? -16.044 -12.199 1.664 1.00 97.25 171 GLY A N 1
ATOM 1298 C CA . GLY A 1 171 ? -15.913 -11.737 0.274 1.00 97.25 171 GLY A CA 1
ATOM 1299 C C . GLY A 1 171 ? -14.898 -10.604 0.077 1.00 97.25 171 GLY A C 1
ATOM 1300 O O . GLY A 1 171 ? -14.829 -10.036 -1.014 1.00 97.25 171 GLY A O 1
ATOM 1301 N N . TRP A 1 172 ? -14.101 -10.297 1.101 1.00 98.31 172 TRP A N 1
ATOM 1302 C CA . TRP A 1 172 ? -12.907 -9.458 1.028 1.00 98.31 172 TRP A CA 1
ATOM 1303 C C . TRP A 1 172 ? -11.716 -10.193 1.643 1.00 98.31 172 TRP A C 1
ATOM 1305 O O . TRP A 1 172 ? -11.884 -11.007 2.551 1.00 98.31 172 TRP A O 1
ATOM 1315 N N . ILE A 1 173 ? -10.510 -9.905 1.153 1.00 97.94 173 ILE A N 1
ATOM 1316 C CA . ILE A 1 173 ? -9.261 -10.434 1.707 1.00 97.94 173 ILE A CA 1
ATOM 1317 C C . ILE A 1 173 ? -8.207 -9.335 1.836 1.00 97.94 173 ILE A C 1
ATOM 1319 O O . ILE A 1 173 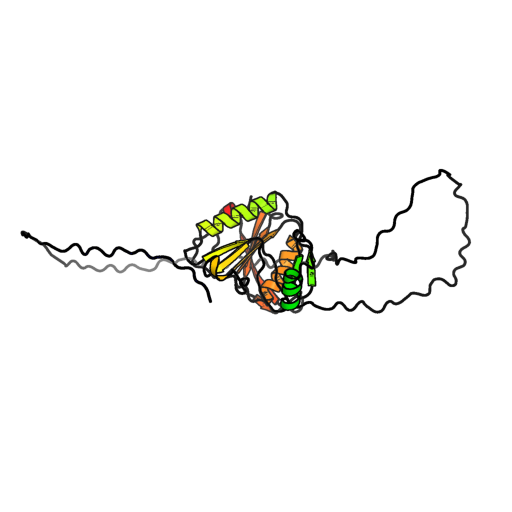? -8.152 -8.406 1.029 1.00 97.94 173 ILE A O 1
ATOM 1323 N N . VAL A 1 174 ? -7.327 -9.505 2.822 1.00 98.38 174 VAL A N 1
ATOM 1324 C CA . VAL A 1 174 ? -6.055 -8.784 2.919 1.00 98.38 174 VAL A CA 1
ATOM 1325 C C . VAL A 1 174 ? -4.990 -9.591 2.178 1.00 98.38 174 VAL A C 1
ATOM 1327 O O . VAL A 1 174 ? -4.747 -10.756 2.512 1.00 98.38 174 VAL A O 1
ATOM 1330 N N . ARG A 1 175 ? -4.350 -8.974 1.185 1.00 97.62 175 ARG A N 1
ATOM 1331 C CA . ARG A 1 175 ? -3.022 -9.364 0.688 1.00 97.62 175 ARG A CA 1
ATOM 1332 C C . ARG A 1 175 ? -2.006 -8.399 1.294 1.00 97.62 175 ARG A C 1
ATOM 1334 O O . ARG A 1 175 ? -2.371 -7.270 1.591 1.00 97.62 175 ARG A O 1
ATOM 1341 N N . GLY A 1 176 ? -0.764 -8.823 1.468 1.00 96.06 176 GLY A N 1
ATOM 1342 C CA . GLY A 1 176 ? 0.318 -7.934 1.879 1.00 96.06 176 GLY A CA 1
ATOM 1343 C C . GLY A 1 176 ? 1.632 -8.387 1.275 1.00 96.06 176 GLY A C 1
ATOM 1344 O O . GLY A 1 176 ? 1.770 -9.590 1.047 1.00 96.06 176 GLY A O 1
ATOM 1345 N N . GLN A 1 177 ? 2.519 -7.433 0.974 1.00 93.25 177 GLN A N 1
ATOM 1346 C CA . GLN A 1 177 ? 3.849 -7.659 0.385 1.00 93.25 177 GLN A CA 1
ATOM 1347 C C . GLN A 1 177 ? 3.746 -8.573 -0.844 1.00 93.25 177 GLN A C 1
ATOM 1349 O O . GLN A 1 177 ? 4.070 -9.760 -0.810 1.00 93.25 177 GLN A O 1
ATOM 1354 N N . ASN A 1 178 ? 3.020 -8.065 -1.841 1.00 94.94 178 ASN A N 1
ATOM 1355 C CA . ASN A 1 178 ? 2.475 -8.836 -2.952 1.00 94.94 178 ASN A CA 1
ATOM 1356 C C . ASN A 1 178 ? 2.072 -7.860 -4.079 1.00 94.94 178 ASN A C 1
ATOM 1358 O O . ASN A 1 178 ? 1.280 -6.953 -3.790 1.00 94.94 178 ASN A O 1
ATOM 1362 N N . PRO A 1 179 ? 2.455 -8.065 -5.356 1.00 95.38 179 PRO A N 1
ATOM 1363 C CA . PRO A 1 179 ? 2.184 -7.084 -6.407 1.00 95.38 179 PRO A CA 1
ATOM 1364 C C . PRO A 1 179 ? 0.699 -6.789 -6.630 1.00 95.38 179 PRO A C 1
ATOM 1366 O O . PRO A 1 179 ? -0.170 -7.650 -6.408 1.00 95.38 179 PRO A O 1
ATOM 1369 N N . ILE A 1 180 ? 0.415 -5.580 -7.120 1.00 97.31 180 ILE A N 1
ATOM 1370 C CA . ILE A 1 180 ? -0.896 -5.139 -7.615 1.00 97.31 180 ILE A CA 1
ATOM 1371 C C . ILE A 1 180 ? -0.762 -4.519 -9.018 1.00 97.31 180 ILE A C 1
ATOM 1373 O O . ILE A 1 180 ? 0.089 -3.670 -9.258 1.00 97.31 180 ILE A O 1
ATOM 1377 N N . ASN A 1 181 ? -1.610 -4.917 -9.968 1.00 96.38 181 ASN A N 1
ATOM 1378 C CA . ASN A 1 181 ? -1.458 -4.542 -11.382 1.00 96.38 181 ASN A CA 1
ATOM 1379 C C . ASN A 1 181 ? -2.203 -3.234 -11.702 1.00 96.38 181 ASN A C 1
ATOM 1381 O O . ASN A 1 181 ? -3.255 -3.266 -12.338 1.00 96.38 181 ASN A O 1
ATOM 1385 N N . LEU A 1 182 ? -1.683 -2.095 -11.230 1.00 95.31 182 LEU A N 1
ATOM 1386 C CA . LEU A 1 182 ? -2.351 -0.787 -11.338 1.00 95.31 182 LEU A CA 1
ATOM 1387 C C . LEU A 1 182 ? -2.593 -0.335 -12.785 1.00 95.31 182 LEU A C 1
ATOM 1389 O O . LEU A 1 182 ? -3.703 0.064 -13.135 1.00 95.31 182 LEU A O 1
ATOM 1393 N N . ASP A 1 183 ? -1.549 -0.361 -13.614 1.00 94.38 183 ASP A N 1
ATOM 1394 C CA . ASP A 1 183 ? -1.578 0.126 -14.995 1.00 94.38 183 ASP A CA 1
ATOM 1395 C C . ASP A 1 183 ? -0.526 -0.586 -15.868 1.00 94.38 183 ASP A C 1
ATOM 1397 O O . ASP A 1 183 ? 0.093 -1.566 -15.452 1.00 94.38 183 ASP A O 1
ATOM 1401 N N . ASP A 1 184 ? -0.352 -0.153 -17.118 1.00 95.94 184 ASP A N 1
ATOM 1402 C CA . ASP A 1 184 ? 0.592 -0.770 -18.064 1.00 95.94 184 ASP A CA 1
ATOM 1403 C C . ASP A 1 184 ? 2.068 -0.451 -17.775 1.00 95.94 184 ASP A C 1
ATOM 1405 O O . ASP A 1 184 ? 2.949 -1.042 -18.401 1.00 95.94 184 ASP A O 1
ATOM 1409 N N . GLU A 1 185 ? 2.354 0.436 -16.822 1.00 96.88 185 GLU A N 1
ATOM 1410 C CA . GLU A 1 185 ? 3.705 0.850 -16.433 1.00 96.88 185 GLU A CA 1
ATOM 1411 C C . GLU A 1 185 ? 4.041 0.495 -14.976 1.00 96.88 185 GLU A C 1
ATOM 1413 O O . GLU A 1 185 ? 5.178 0.708 -14.567 1.00 96.88 185 GLU A O 1
ATOM 1418 N N . SER A 1 186 ? 3.093 -0.013 -14.178 1.00 97.50 186 SER A N 1
ATOM 1419 C CA . SER A 1 186 ? 3.254 -0.079 -12.717 1.00 97.50 186 SER A CA 1
ATOM 1420 C C . SER A 1 186 ? 2.676 -1.352 -12.097 1.00 97.50 186 SER A C 1
ATOM 1422 O O . SER A 1 186 ? 1.495 -1.666 -12.268 1.00 97.50 186 SER A O 1
ATOM 1424 N N . ALA A 1 187 ? 3.516 -2.035 -11.322 1.00 97.31 187 ALA A N 1
ATOM 1425 C CA . ALA A 1 187 ? 3.187 -3.147 -10.440 1.00 97.31 187 ALA A CA 1
ATOM 1426 C C . ALA A 1 187 ? 3.904 -2.969 -9.081 1.00 97.31 187 ALA A C 1
ATOM 1428 O O . ALA A 1 187 ? 4.925 -3.618 -8.848 1.00 97.31 187 ALA A O 1
ATOM 1429 N N . PRO A 1 188 ? 3.423 -2.056 -8.212 1.00 97.19 188 PRO A N 1
ATOM 1430 C CA . PRO A 1 188 ? 3.938 -1.905 -6.853 1.00 97.19 188 PRO A CA 1
ATOM 1431 C C . PRO A 1 188 ? 3.590 -3.097 -5.956 1.00 97.19 188 PRO A C 1
ATOM 1433 O O . PRO A 1 188 ? 2.576 -3.772 -6.166 1.00 97.19 188 PRO A O 1
ATOM 1436 N N . GLU A 1 189 ? 4.379 -3.269 -4.900 1.00 96.75 189 GLU A N 1
ATOM 1437 C CA . GLU A 1 189 ? 4.184 -4.225 -3.808 1.00 96.75 189 GLU A CA 1
ATOM 1438 C C . GLU A 1 189 ? 3.842 -3.498 -2.497 1.00 96.75 189 GLU A C 1
ATOM 1440 O O . GLU A 1 189 ? 4.721 -3.278 -1.659 1.00 96.75 189 GLU A O 1
ATOM 1445 N N . PRO A 1 190 ? 2.570 -3.115 -2.283 1.00 97.69 190 PRO A N 1
ATOM 1446 C CA . PRO A 1 190 ? 2.181 -2.487 -1.033 1.00 97.69 190 PRO A CA 1
ATOM 1447 C C . PRO A 1 190 ? 2.268 -3.455 0.146 1.00 97.69 190 PRO A C 1
ATOM 1449 O O . PRO A 1 190 ? 1.965 -4.650 0.015 1.00 97.69 190 PRO A O 1
ATOM 1452 N N . ASP A 1 191 ? 2.601 -2.930 1.324 1.00 98.25 191 ASP A N 1
ATOM 1453 C CA . ASP A 1 191 ? 2.629 -3.713 2.557 1.00 98.25 191 ASP A CA 1
ATOM 1454 C C . ASP A 1 191 ? 1.292 -4.389 2.845 1.00 98.25 191 ASP A C 1
ATOM 1456 O O . ASP A 1 191 ? 1.286 -5.565 3.207 1.00 98.25 191 ASP A O 1
ATOM 1460 N N . LEU A 1 192 ? 0.165 -3.695 2.638 1.00 98.69 192 LEU A N 1
ATOM 1461 C CA . LEU A 1 192 ? -1.175 -4.277 2.715 1.00 98.69 192 LEU A CA 1
ATOM 1462 C C . LEU A 1 192 ? -2.099 -3.723 1.616 1.00 98.69 192 LEU A C 1
ATOM 1464 O O . LEU A 1 192 ? -2.142 -2.529 1.332 1.00 98.69 192 LEU A O 1
ATOM 1468 N N . ALA A 1 193 ? -2.920 -4.595 1.036 1.00 98.56 193 ALA A N 1
ATOM 1469 C CA . ALA A 1 193 ? -3.969 -4.247 0.084 1.00 98.56 193 ALA A CA 1
ATOM 1470 C C . ALA A 1 193 ? -5.249 -5.050 0.358 1.00 98.56 193 ALA A C 1
ATOM 1472 O O . ALA A 1 193 ? -5.230 -6.283 0.452 1.00 98.56 193 ALA A O 1
ATOM 1473 N N . VAL A 1 194 ? -6.384 -4.352 0.439 1.00 98.62 194 VAL A N 1
ATOM 1474 C CA . VAL A 1 194 ? -7.712 -4.957 0.617 1.00 98.62 194 VAL A CA 1
ATOM 1475 C C . VAL A 1 194 ? -8.391 -5.118 -0.738 1.00 98.62 194 VAL A C 1
ATOM 1477 O O . VAL A 1 194 ? -8.603 -4.143 -1.463 1.00 98.62 194 VAL A O 1
ATOM 1480 N N . VAL A 1 195 ? -8.758 -6.352 -1.085 1.00 98.31 195 VAL A N 1
ATOM 1481 C CA . VAL A 1 195 ? -9.315 -6.705 -2.402 1.00 98.31 195 VAL A CA 1
ATOM 1482 C C . VAL A 1 195 ? -10.566 -7.576 -2.276 1.00 98.31 195 VAL A C 1
ATOM 1484 O O . VAL A 1 195 ? -10.722 -8.332 -1.314 1.00 98.31 195 VAL A O 1
ATOM 1487 N N . ARG A 1 196 ? -11.487 -7.451 -3.238 1.00 97.81 196 ARG A N 1
ATOM 1488 C CA . ARG A 1 196 ? -12.788 -8.136 -3.235 1.00 97.81 196 ARG A CA 1
ATOM 1489 C C . ARG A 1 196 ? -12.696 -9.509 -3.899 1.00 97.81 196 ARG A C 1
ATOM 1491 O O . ARG A 1 196 ? -12.374 -9.589 -5.078 1.00 97.81 196 ARG A O 1
ATOM 1498 N N . GLY A 1 197 ? -13.097 -10.555 -3.186 1.00 96.94 197 GLY A N 1
ATOM 1499 C CA . GLY A 1 197 ? -13.137 -11.930 -3.680 1.00 96.94 197 GLY A CA 1
ATOM 1500 C C . GLY A 1 197 ? -12.471 -12.898 -2.709 1.00 96.94 197 GLY A C 1
ATOM 1501 O O . GLY A 1 197 ? -12.627 -12.789 -1.493 1.00 96.94 197 GLY A O 1
ATOM 1502 N N . SER A 1 198 ? -11.734 -13.854 -3.263 1.00 96.88 198 SER A N 1
ATOM 1503 C CA . SER A 1 198 ? -11.011 -14.908 -2.561 1.00 96.88 198 SER A CA 1
ATOM 1504 C C . SER A 1 198 ? -9.550 -14.980 -3.020 1.00 96.88 198 SER A C 1
ATOM 1506 O O . SER A 1 198 ? -9.153 -14.394 -4.026 1.00 96.88 198 SER A O 1
ATOM 1508 N N . ARG A 1 199 ? -8.723 -15.756 -2.307 1.00 94.69 199 ARG A N 1
ATOM 1509 C CA . ARG A 1 199 ? -7.319 -15.987 -2.701 1.00 94.69 199 ARG A CA 1
ATOM 1510 C C . ARG A 1 199 ? -7.199 -16.712 -4.051 1.00 94.69 199 ARG A C 1
ATOM 1512 O O . ARG A 1 199 ? -6.199 -16.543 -4.738 1.00 94.69 199 ARG A O 1
ATOM 1519 N N . ALA A 1 200 ? -8.209 -17.498 -4.435 1.00 96.56 200 ALA A N 1
ATOM 1520 C CA . ALA A 1 200 ? -8.201 -18.280 -5.670 1.00 96.56 200 ALA A CA 1
ATOM 1521 C C . ALA A 1 200 ? -8.426 -17.427 -6.930 1.00 96.56 200 ALA A C 1
ATOM 1523 O O . ALA A 1 200 ? -7.973 -17.819 -8.004 1.00 96.56 200 ALA A O 1
ATOM 1524 N N . ASP A 1 201 ? -9.074 -16.265 -6.805 1.00 97.06 201 ASP A N 1
ATOM 1525 C CA . ASP A 1 201 ? -9.368 -15.375 -7.936 1.00 97.06 201 ASP A CA 1
ATOM 1526 C C . ASP A 1 201 ? -8.098 -14.703 -8.491 1.00 97.06 201 ASP A C 1
ATOM 1528 O O . ASP A 1 201 ? -8.020 -14.399 -9.678 1.00 97.06 201 ASP A O 1
ATOM 1532 N N . TYR A 1 202 ? -7.066 -14.552 -7.652 1.00 96.38 202 TYR A N 1
ATOM 1533 C CA . TYR A 1 202 ? -5.784 -13.918 -7.996 1.00 96.38 202 TYR A CA 1
ATOM 1534 C C . TYR A 1 202 ? -4.656 -14.914 -8.309 1.00 96.38 202 TYR A C 1
ATOM 1536 O O . TYR A 1 202 ? -3.493 -14.536 -8.408 1.00 96.38 202 TYR A O 1
ATOM 1544 N N . ARG A 1 203 ? -4.982 -16.201 -8.493 1.00 95.38 203 ARG A N 1
ATOM 1545 C CA . ARG A 1 203 ? -4.003 -17.288 -8.709 1.00 95.38 203 ARG A CA 1
ATOM 1546 C C . ARG A 1 203 ? -3.202 -17.209 -10.024 1.00 95.38 203 ARG A C 1
ATOM 1548 O O . ARG A 1 203 ? -2.289 -18.005 -10.226 1.00 95.38 203 ARG A O 1
ATOM 1555 N N . HIS A 1 204 ? -3.626 -16.360 -10.961 1.00 94.12 204 HIS A N 1
ATOM 1556 C CA . HIS A 1 204 ? -3.061 -16.217 -12.315 1.00 94.12 204 HIS A CA 1
ATOM 1557 C C . HIS A 1 204 ? -2.888 -14.749 -12.745 1.00 94.12 204 HIS A C 1
ATOM 1559 O O . HIS A 1 204 ? -2.464 -14.490 -13.865 1.00 94.12 204 HIS A O 1
ATOM 1565 N N . ALA A 1 205 ? -3.281 -13.794 -11.899 1.00 93.69 205 ALA A N 1
ATOM 1566 C CA . ALA A 1 205 ? -3.182 -12.365 -12.166 1.00 93.69 205 ALA A CA 1
ATOM 1567 C C . ALA A 1 205 ? -3.317 -11.600 -10.848 1.00 93.69 205 ALA A C 1
ATOM 1569 O O . ALA A 1 205 ? -4.193 -11.902 -10.033 1.00 93.69 205 ALA A O 1
ATOM 1570 N N . HIS A 1 206 ? -2.485 -10.584 -10.653 1.00 96.44 206 HIS A N 1
ATOM 1571 C CA . HIS A 1 206 ? -2.581 -9.721 -9.485 1.00 96.44 206 HIS A CA 1
ATOM 1572 C C . HIS A 1 206 ? -3.785 -8.761 -9.581 1.00 96.44 206 HIS A C 1
ATOM 1574 O O . HIS A 1 206 ? -4.212 -8.389 -10.677 1.00 96.44 206 HIS A O 1
ATOM 1580 N N . PRO A 1 207 ? -4.369 -8.348 -8.441 1.00 97.00 207 PRO A N 1
ATOM 1581 C CA . PRO A 1 207 ? -5.502 -7.429 -8.410 1.00 97.00 207 PRO A CA 1
ATOM 1582 C C . PRO A 1 207 ? -5.127 -6.066 -9.001 1.00 97.00 207 PRO A C 1
ATOM 1584 O O . PRO A 1 207 ? -4.179 -5.430 -8.555 1.00 97.00 207 PRO A O 1
ATOM 1587 N N . ALA A 1 208 ? -5.929 -5.589 -9.954 1.00 96.12 208 ALA A N 1
ATOM 1588 C CA . ALA A 1 208 ? -5.780 -4.262 -10.559 1.00 96.12 208 ALA A CA 1
ATOM 1589 C C . ALA A 1 208 ? -6.590 -3.154 -9.853 1.00 96.12 208 ALA A C 1
ATOM 1591 O O . ALA A 1 208 ? -6.524 -1.992 -10.238 1.00 96.12 208 ALA A O 1
ATOM 1592 N N . ARG A 1 209 ? -7.432 -3.511 -8.870 1.00 95.19 209 ARG A N 1
ATOM 1593 C CA . ARG A 1 209 ? -8.366 -2.591 -8.189 1.00 95.19 209 ARG A CA 1
ATOM 1594 C C . ARG A 1 209 ? -8.543 -2.943 -6.702 1.00 95.19 209 ARG A C 1
ATOM 1596 O O . ARG A 1 209 ? -9.570 -3.526 -6.342 1.00 95.19 209 ARG A O 1
ATOM 1603 N N . PRO A 1 210 ? -7.555 -2.655 -5.836 1.00 97.31 210 PRO A N 1
ATOM 1604 C CA . PRO A 1 210 ? -7.770 -2.670 -4.392 1.00 97.31 210 PRO A CA 1
ATOM 1605 C C . PRO A 1 210 ? -8.734 -1.555 -3.964 1.00 97.31 210 PRO A C 1
ATOM 1607 O O . PRO A 1 210 ? -8.811 -0.506 -4.601 1.00 97.31 210 PRO A O 1
ATOM 1610 N N . ALA A 1 211 ? -9.484 -1.799 -2.889 1.00 97.81 211 ALA A N 1
ATOM 1611 C CA . ALA A 1 211 ? -10.397 -0.820 -2.286 1.00 97.81 211 ALA A CA 1
ATOM 1612 C C . ALA A 1 211 ? -9.750 -0.023 -1.139 1.00 97.81 211 ALA A C 1
ATOM 1614 O O . ALA A 1 211 ? -10.275 1.017 -0.750 1.00 97.81 211 ALA A O 1
ATOM 1615 N N . LEU A 1 212 ? -8.622 -0.519 -0.625 1.00 98.62 212 LEU A N 1
ATOM 1616 C CA . LEU A 1 212 ? -7.702 0.170 0.272 1.00 98.62 212 LEU A CA 1
ATOM 1617 C C . LEU A 1 212 ? -6.284 -0.330 -0.022 1.00 98.62 212 LEU A C 1
ATOM 1619 O O . LEU A 1 212 ? -6.087 -1.536 -0.208 1.00 98.62 212 LEU A O 1
ATOM 1623 N N . ILE A 1 213 ? -5.320 0.585 -0.021 1.00 98.75 213 ILE A N 1
ATOM 1624 C CA . ILE A 1 213 ? -3.885 0.295 0.085 1.00 98.75 213 ILE A CA 1
ATOM 1625 C C . ILE A 1 213 ? -3.388 0.882 1.408 1.00 98.75 213 ILE A C 1
ATOM 1627 O O . ILE A 1 213 ? -3.781 1.993 1.756 1.00 98.75 213 ILE A O 1
ATOM 1631 N N . ILE A 1 214 ? -2.528 0.159 2.122 1.00 98.81 214 ILE A N 1
ATOM 1632 C CA . ILE A 1 214 ? -1.753 0.685 3.247 1.00 98.81 214 ILE A CA 1
ATOM 1633 C C . ILE A 1 214 ? -0.272 0.441 2.964 1.00 98.81 214 ILE A C 1
ATOM 1635 O O . ILE A 1 214 ? 0.108 -0.686 2.648 1.00 98.81 214 ILE A O 1
ATOM 1639 N N . GLU A 1 215 ? 0.538 1.480 3.135 1.00 98.69 215 GLU A N 1
ATOM 1640 C CA . GLU A 1 215 ? 1.990 1.352 3.297 1.00 98.69 215 GLU A CA 1
ATOM 1641 C C . GLU A 1 215 ? 2.359 1.604 4.762 1.00 98.69 215 GLU A C 1
ATOM 1643 O O . GLU A 1 215 ? 1.749 2.449 5.429 1.00 98.69 215 GLU A O 1
ATOM 1648 N N . VAL A 1 216 ? 3.341 0.868 5.280 1.00 98.44 216 VAL A N 1
ATOM 1649 C CA . VAL A 1 216 ? 3.958 1.156 6.580 1.00 98.44 216 VAL 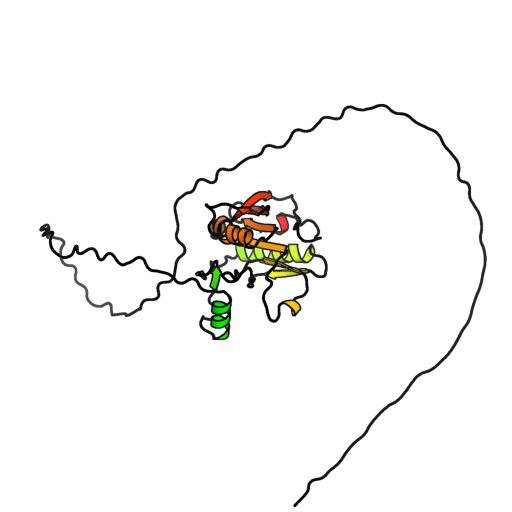A CA 1
ATOM 1650 C C . VAL A 1 216 ? 5.246 1.924 6.311 1.00 98.44 216 VAL A C 1
ATOM 1652 O O . VAL A 1 216 ? 5.979 1.582 5.391 1.00 98.44 216 VAL A O 1
ATOM 1655 N N . ALA A 1 217 ? 5.503 2.991 7.070 1.00 96.69 217 ALA A N 1
ATOM 1656 C CA . ALA A 1 217 ? 6.528 3.955 6.698 1.00 96.69 217 ALA A CA 1
ATOM 1657 C C . ALA A 1 217 ? 7.357 4.474 7.880 1.00 96.69 217 ALA A C 1
ATOM 1659 O O . ALA A 1 217 ? 6.842 5.134 8.787 1.00 96.69 217 ALA A O 1
ATOM 1660 N N . GLU A 1 218 ? 8.667 4.239 7.798 1.00 93.75 218 GLU A N 1
ATOM 1661 C CA . GLU A 1 218 ? 9.702 4.848 8.642 1.00 93.75 218 GLU A CA 1
ATOM 1662 C C . GLU A 1 218 ? 10.633 5.706 7.763 1.00 93.75 218 GLU A C 1
ATOM 1664 O O . GLU A 1 218 ? 10.394 6.901 7.587 1.00 93.75 218 GLU A O 1
ATOM 1669 N N . THR A 1 219 ? 11.640 5.100 7.126 1.00 93.12 219 THR A N 1
ATOM 1670 C CA . THR A 1 219 ? 12.534 5.768 6.161 1.00 93.12 219 THR A CA 1
ATOM 1671 C C . THR A 1 219 ? 11.828 6.103 4.846 1.00 93.12 219 THR A C 1
ATOM 1673 O O . THR A 1 219 ? 11.983 7.206 4.312 1.00 93.12 219 THR A O 1
ATOM 1676 N N . SER A 1 220 ? 10.972 5.194 4.379 1.00 94.38 220 SER A N 1
ATOM 1677 C CA . SER A 1 220 ? 10.221 5.292 3.124 1.00 94.38 220 SER A CA 1
ATOM 1678 C C . SER A 1 220 ? 9.174 6.412 3.107 1.00 94.38 220 SER A C 1
ATOM 1680 O O . SER A 1 220 ? 8.692 6.787 2.041 1.00 94.38 220 SER A O 1
ATOM 1682 N N . LEU A 1 221 ? 8.860 7.025 4.256 1.00 96.56 221 LEU A N 1
ATOM 1683 C CA . LEU A 1 221 ? 7.764 7.983 4.450 1.00 96.56 221 LEU A CA 1
ATOM 1684 C C . LEU A 1 221 ? 7.725 9.135 3.431 1.00 96.56 221 LEU A C 1
ATOM 1686 O O . LEU A 1 221 ? 6.646 9.592 3.053 1.00 96.56 221 LEU A O 1
ATOM 1690 N N . ARG A 1 222 ? 8.875 9.611 2.936 1.00 96.75 222 ARG A N 1
ATOM 1691 C CA . ARG A 1 222 ? 8.908 10.608 1.846 1.00 96.75 222 ARG A CA 1
ATOM 1692 C C . ARG A 1 222 ? 8.473 10.006 0.502 1.00 96.75 222 ARG A C 1
ATOM 1694 O O . ARG A 1 222 ? 7.765 10.666 -0.256 1.00 96.75 222 ARG A O 1
ATOM 1701 N N . PHE A 1 223 ? 8.930 8.797 0.191 1.00 96.25 223 PHE A N 1
ATOM 1702 C CA . PHE A 1 223 ? 8.600 8.067 -1.032 1.00 96.25 223 PHE A CA 1
ATOM 1703 C C . PHE A 1 223 ? 7.119 7.661 -1.054 1.00 96.25 223 PHE A C 1
ATOM 1705 O O . PHE A 1 223 ? 6.443 7.893 -2.056 1.00 96.25 223 PHE A O 1
ATOM 1712 N N . ASP A 1 224 ? 6.592 7.184 0.074 1.00 98.00 224 ASP A N 1
ATOM 1713 C CA . ASP A 1 224 ? 5.182 6.818 0.233 1.00 98.00 224 ASP A CA 1
ATOM 1714 C C . ASP A 1 224 ? 4.258 8.029 0.059 1.00 98.00 224 ASP A C 1
ATOM 1716 O O . ASP A 1 224 ? 3.375 8.030 -0.798 1.00 98.00 224 ASP A O 1
ATOM 1720 N N . ARG A 1 225 ? 4.535 9.133 0.768 1.00 98.06 225 ARG A N 1
ATOM 1721 C CA . ARG A 1 225 ? 3.754 10.379 0.662 1.00 98.06 225 ARG A CA 1
ATOM 1722 C C . ARG A 1 225 ? 3.756 11.002 -0.744 1.00 98.06 225 ARG A C 1
ATOM 1724 O O . ARG A 1 225 ? 2.762 11.623 -1.120 1.00 98.06 225 ARG A O 1
ATOM 1731 N N . ILE A 1 226 ? 4.862 10.906 -1.494 1.00 97.19 226 ILE A N 1
ATOM 1732 C CA . ILE A 1 226 ? 5.072 11.669 -2.743 1.00 97.19 226 ILE A CA 1
ATOM 1733 C C . ILE A 1 226 ? 4.963 10.794 -3.995 1.00 97.19 226 ILE A C 1
ATOM 1735 O O . ILE A 1 226 ? 4.168 11.098 -4.882 1.00 97.19 226 ILE A O 1
ATOM 1739 N N . GLU A 1 227 ? 5.755 9.728 -4.094 1.00 97.31 227 GLU A N 1
ATOM 1740 C CA . GLU A 1 227 ? 5.875 8.916 -5.310 1.00 97.31 227 GLU A CA 1
ATOM 1741 C C . GLU A 1 227 ? 4.741 7.887 -5.381 1.00 97.31 227 GLU A C 1
ATOM 1743 O O . GLU A 1 227 ? 3.910 7.944 -6.292 1.00 97.31 227 GLU A O 1
ATOM 1748 N N . LYS A 1 228 ? 4.643 6.999 -4.381 1.00 97.56 228 LYS A N 1
ATOM 1749 C CA . LYS A 1 228 ? 3.572 5.992 -4.289 1.00 97.56 228 LYS A CA 1
ATOM 1750 C C . LYS A 1 228 ? 2.200 6.646 -4.095 1.00 97.56 228 LYS A C 1
ATOM 1752 O O . LYS A 1 228 ? 1.267 6.313 -4.819 1.00 97.56 228 LYS A O 1
ATOM 1757 N N . GLY A 1 229 ? 2.083 7.669 -3.249 1.00 98.25 229 GLY A N 1
ATOM 1758 C CA . GLY A 1 229 ? 0.854 8.455 -3.089 1.00 98.25 229 GLY A CA 1
ATOM 1759 C C . GLY A 1 229 ? 0.377 9.123 -4.387 1.00 98.25 229 GLY A C 1
ATOM 1760 O O . GLY A 1 229 ? -0.817 9.097 -4.692 1.00 98.25 229 GLY A O 1
ATOM 1761 N N . SER A 1 230 ? 1.289 9.661 -5.207 1.00 98.44 230 SER A N 1
ATOM 1762 C CA . SER A 1 230 ? 0.934 10.194 -6.532 1.00 98.44 230 SER A CA 1
ATOM 1763 C C . SER A 1 230 ? 0.558 9.083 -7.523 1.00 98.44 230 SER A C 1
ATOM 1765 O O . SER A 1 230 ? -0.385 9.252 -8.298 1.00 98.44 230 SER A O 1
ATOM 1767 N N . LEU A 1 231 ? 1.220 7.923 -7.465 1.00 98.25 231 LEU A N 1
ATOM 1768 C CA . LEU A 1 231 ? 0.905 6.750 -8.286 1.00 98.25 231 LEU A CA 1
ATOM 1769 C C . LEU A 1 231 ? -0.486 6.175 -7.968 1.00 98.25 231 LEU A C 1
ATOM 1771 O O . LEU A 1 231 ? -1.276 5.934 -8.882 1.00 98.25 231 LEU A O 1
ATOM 1775 N N . TYR A 1 232 ? -0.823 5.997 -6.690 1.00 98.44 232 TYR A N 1
ATOM 1776 C CA . TYR A 1 232 ? -2.134 5.504 -6.257 1.00 98.44 232 TYR A CA 1
ATOM 1777 C C . TYR A 1 232 ? -3.251 6.505 -6.591 1.00 98.44 232 TYR A C 1
ATOM 1779 O O . TYR A 1 232 ? -4.313 6.102 -7.078 1.00 98.44 232 TYR A O 1
ATOM 1787 N N . ALA A 1 233 ? -2.978 7.811 -6.482 1.00 98.06 233 ALA A N 1
ATOM 1788 C CA . ALA A 1 233 ? -3.871 8.854 -6.981 1.00 98.06 233 ALA A CA 1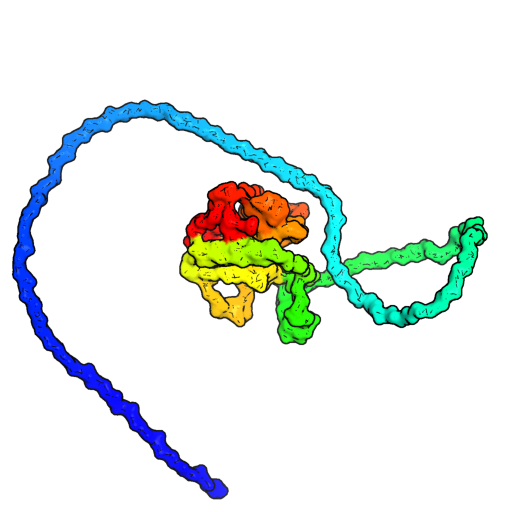
ATOM 1789 C C . ALA A 1 233 ? -4.000 8.852 -8.522 1.00 98.06 233 ALA A C 1
ATOM 1791 O O . ALA A 1 233 ? -5.088 9.127 -9.031 1.00 98.06 233 ALA A O 1
ATOM 1792 N N . ARG A 1 234 ? -2.944 8.508 -9.285 1.00 97.19 234 ARG A N 1
ATOM 1793 C CA . ARG A 1 234 ? -3.017 8.303 -10.751 1.00 97.19 234 ARG A CA 1
ATOM 1794 C C . ARG A 1 234 ? -3.922 7.123 -11.099 1.00 97.19 234 ARG A C 1
ATOM 1796 O O . ARG A 1 234 ? -4.761 7.251 -11.988 1.00 97.19 234 ARG A O 1
ATOM 1803 N N . ALA A 1 235 ? -3.771 6.007 -10.390 1.00 96.50 235 ALA A N 1
ATOM 1804 C CA . ALA A 1 235 ? -4.543 4.782 -10.599 1.00 96.50 235 ALA A CA 1
ATOM 1805 C C . ALA A 1 235 ? -6.007 4.868 -10.112 1.00 96.50 235 ALA A C 1
ATOM 1807 O O . ALA A 1 235 ? -6.790 3.949 -10.354 1.00 96.50 235 ALA A O 1
ATOM 1808 N N . GLY A 1 236 ? -6.400 5.962 -9.449 1.00 96.38 236 GLY A N 1
ATOM 1809 C CA . GLY A 1 236 ? -7.766 6.166 -8.960 1.00 96.38 236 GLY A CA 1
ATOM 1810 C C . GLY A 1 236 ? -8.115 5.323 -7.731 1.00 96.38 236 GLY A C 1
ATOM 1811 O O . GLY A 1 236 ? -9.284 4.993 -7.530 1.00 96.38 236 GLY A O 1
ATOM 1812 N N . ILE A 1 237 ? -7.120 4.966 -6.913 1.00 97.56 237 ILE A N 1
ATOM 1813 C CA . ILE A 1 237 ? -7.346 4.306 -5.623 1.00 97.56 237 ILE A CA 1
ATOM 1814 C C . ILE A 1 237 ? -8.049 5.295 -4.686 1.00 97.56 237 ILE A C 1
ATOM 1816 O O . ILE A 1 237 ? -7.565 6.408 -4.480 1.00 97.56 237 ILE A O 1
ATOM 1820 N N . VAL A 1 238 ? -9.207 4.901 -4.147 1.00 97.00 238 VAL A N 1
ATOM 1821 C CA . VAL A 1 238 ? -10.128 5.800 -3.417 1.00 97.00 238 VAL A CA 1
ATOM 1822 C C . VAL A 1 238 ? -9.808 5.974 -1.931 1.00 97.00 238 VAL A C 1
ATOM 1824 O O . VAL A 1 238 ? -10.300 6.916 -1.316 1.00 97.00 238 VAL A O 1
ATOM 1827 N N . ASP A 1 239 ? -9.001 5.075 -1.369 1.00 98.44 239 ASP A N 1
ATOM 1828 C CA . ASP A 1 239 ? -8.542 5.107 0.018 1.00 98.44 239 ASP A CA 1
ATOM 1829 C C . ASP A 1 239 ? -7.096 4.596 0.053 1.00 98.44 239 ASP A C 1
ATOM 1831 O O . ASP A 1 239 ? -6.820 3.467 -0.370 1.00 98.44 239 ASP A O 1
ATOM 1835 N N . TYR A 1 240 ? -6.171 5.436 0.508 1.00 98.81 240 TYR A N 1
ATOM 1836 C CA . TYR A 1 240 ? -4.756 5.103 0.657 1.00 98.81 240 TYR A CA 1
ATOM 1837 C C . TYR A 1 240 ? -4.290 5.542 2.042 1.00 98.81 240 TYR A C 1
ATOM 1839 O O . TYR A 1 240 ? -4.456 6.704 2.402 1.00 98.81 240 TYR A O 1
ATOM 1847 N N . TRP A 1 241 ? -3.760 4.630 2.851 1.00 98.81 241 TRP A N 1
ATOM 1848 C CA . TRP A 1 241 ? -3.295 4.945 4.202 1.00 98.81 241 TRP A CA 1
ATOM 1849 C C . TRP A 1 241 ? -1.776 4.798 4.300 1.00 98.81 241 TRP A C 1
ATOM 1851 O O . TRP A 1 241 ? -1.181 3.925 3.670 1.00 98.81 241 TRP A O 1
ATOM 1861 N N . VAL A 1 242 ? -1.159 5.625 5.138 1.00 98.88 242 VAL A N 1
ATOM 1862 C CA . VAL A 1 242 ? 0.235 5.473 5.555 1.00 98.88 242 VAL A CA 1
ATOM 1863 C C . VAL A 1 242 ? 0.259 5.311 7.069 1.00 98.88 242 VAL A C 1
ATOM 1865 O O . VAL A 1 242 ? -0.153 6.208 7.809 1.00 98.88 242 VAL A O 1
ATOM 1868 N N . VAL A 1 243 ? 0.730 4.156 7.537 1.00 98.75 243 VAL A N 1
ATOM 1869 C CA . VAL A 1 243 ? 1.064 3.938 8.948 1.00 98.75 243 VAL A CA 1
ATOM 1870 C C . VAL A 1 243 ? 2.430 4.571 9.174 1.00 98.75 243 VAL A C 1
ATOM 1872 O O . VAL A 1 243 ? 3.466 4.000 8.845 1.00 98.75 243 VAL A O 1
ATOM 1875 N N . ASN A 1 244 ? 2.415 5.800 9.674 1.00 98.44 244 ASN A N 1
ATOM 1876 C CA . ASN A 1 244 ? 3.596 6.629 9.823 1.00 98.44 244 ASN A CA 1
ATOM 1877 C C . ASN A 1 244 ? 4.225 6.373 11.197 1.00 98.44 244 ASN A C 1
ATOM 1879 O O . ASN A 1 244 ? 3.724 6.833 12.227 1.00 98.44 244 ASN A O 1
ATOM 1883 N N . LEU A 1 245 ? 5.333 5.631 11.194 1.00 97.44 245 LEU A N 1
ATOM 1884 C CA . LEU A 1 245 ? 6.062 5.228 12.395 1.00 97.44 245 LEU A CA 1
ATOM 1885 C C . LEU A 1 245 ? 6.911 6.367 12.982 1.00 97.44 245 LEU A C 1
ATOM 1887 O O . LEU A 1 245 ? 7.163 6.378 14.183 1.00 97.44 245 LEU A O 1
ATOM 1891 N N . VAL A 1 246 ? 7.286 7.362 12.171 1.00 97.00 246 VAL A N 1
ATOM 1892 C CA . VAL A 1 246 ? 8.084 8.522 12.608 1.00 97.00 246 VAL A CA 1
ATOM 1893 C C . VAL A 1 246 ? 7.260 9.457 13.495 1.00 97.00 246 VAL A C 1
ATOM 1895 O O . VAL A 1 246 ? 7.680 9.802 14.597 1.00 97.00 246 VAL A O 1
ATOM 1898 N N . ASP A 1 247 ? 6.068 9.841 13.031 1.00 97.75 247 ASP A N 1
ATOM 1899 C CA . ASP A 1 247 ? 5.160 10.729 13.771 1.00 97.75 247 ASP A CA 1
ATOM 1900 C C . ASP A 1 247 ? 4.203 9.941 14.704 1.00 97.75 247 ASP A C 1
ATOM 1902 O O . ASP A 1 247 ? 3.451 10.542 15.472 1.00 97.75 247 ASP A O 1
ATOM 1906 N N . ARG A 1 248 ? 4.213 8.596 14.632 1.00 97.38 248 ARG A N 1
ATOM 1907 C CA . ARG A 1 248 ? 3.287 7.655 15.303 1.00 97.38 248 ARG A CA 1
ATOM 1908 C C . ARG A 1 248 ? 1.804 8.010 15.102 1.00 97.38 248 ARG A C 1
ATOM 1910 O O . ARG A 1 248 ? 1.010 8.058 16.044 1.00 97.38 248 ARG A O 1
ATOM 1917 N N . VAL A 1 249 ? 1.429 8.217 13.838 1.00 98.56 249 VAL A N 1
ATOM 1918 C CA . VAL A 1 249 ? 0.054 8.509 13.393 1.00 98.56 249 VAL A CA 1
ATOM 1919 C C . VAL A 1 249 ? -0.367 7.589 12.248 1.00 98.56 249 VAL A C 1
ATOM 1921 O O . VAL A 1 249 ? 0.470 7.062 11.517 1.00 98.56 249 VAL A O 1
ATOM 1924 N N . LEU A 1 250 ? -1.674 7.459 12.029 1.00 98.81 250 LEU A N 1
ATOM 1925 C CA . LEU A 1 250 ? -2.197 7.026 10.736 1.00 98.81 250 LEU A CA 1
ATOM 1926 C C . LEU A 1 250 ? -2.486 8.261 9.875 1.00 98.81 250 LEU A C 1
ATOM 1928 O O . LEU A 1 250 ? -3.232 9.146 10.298 1.00 98.81 250 LEU A O 1
ATOM 1932 N N . GLU A 1 251 ? -1.940 8.307 8.665 1.00 98.88 251 GLU A N 1
ATOM 1933 C CA . GLU A 1 251 ? -2.295 9.295 7.643 1.00 98.88 251 GLU A CA 1
ATOM 1934 C C . GLU A 1 251 ? -3.244 8.654 6.624 1.00 98.88 251 GLU A C 1
ATOM 1936 O O . GLU A 1 251 ? -2.997 7.545 6.154 1.00 98.88 251 GLU A O 1
ATOM 1941 N N . VAL A 1 252 ? -4.340 9.332 6.285 1.00 98.81 252 VAL A N 1
ATOM 1942 C CA . VAL A 1 252 ? -5.412 8.809 5.426 1.00 98.81 252 VAL A CA 1
ATOM 1943 C C . VAL A 1 252 ? -5.619 9.751 4.247 1.00 98.81 252 VAL A C 1
ATOM 1945 O O . VAL A 1 252 ? -6.051 10.890 4.408 1.00 98.81 252 VAL A O 1
ATOM 1948 N N . TYR A 1 253 ? -5.298 9.257 3.056 1.00 98.75 253 TYR A N 1
ATOM 1949 C CA . TYR A 1 253 ? -5.261 9.990 1.799 1.00 98.75 253 TYR A CA 1
ATOM 1950 C C . TYR A 1 253 ? -6.483 9.663 0.933 1.00 98.75 253 TYR A C 1
ATOM 1952 O O . TYR A 1 253 ? -6.723 8.507 0.568 1.00 98.75 253 TYR A O 1
ATOM 1960 N N . ARG A 1 254 ? -7.267 10.697 0.610 1.00 98.31 254 ARG A N 1
ATOM 1961 C CA . ARG A 1 254 ? -8.565 10.611 -0.083 1.00 98.31 254 ARG A CA 1
ATOM 1962 C C . ARG A 1 254 ? -8.754 11.776 -1.062 1.00 98.31 254 ARG A C 1
ATOM 1964 O O . ARG A 1 254 ? -8.004 12.747 -1.038 1.00 98.31 254 ARG A O 1
ATOM 1971 N N . ASP A 1 255 ? -9.758 11.657 -1.933 1.00 96.75 255 ASP A N 1
ATOM 1972 C CA . ASP A 1 255 ? -10.102 12.618 -3.001 1.00 96.75 255 ASP A CA 1
ATOM 1973 C C . ASP A 1 255 ? -8.942 12.922 -3.978 1.00 96.75 255 ASP A C 1
ATOM 1975 O O . ASP A 1 255 ? -8.074 13.754 -3.720 1.00 96.75 255 ASP A O 1
ATOM 1979 N N . SER A 1 256 ? -8.884 12.213 -5.112 1.00 96.12 256 SER A N 1
ATOM 1980 C CA . SER A 1 256 ? -7.751 12.304 -6.049 1.00 96.12 256 SER A CA 1
ATOM 1981 C C . SER A 1 256 ? -7.896 13.451 -7.063 1.00 96.12 256 SER A C 1
ATOM 1983 O O . SER A 1 256 ? -8.592 13.354 -8.078 1.00 96.12 256 SER A O 1
ATOM 1985 N N . GLY A 1 257 ? -7.164 14.539 -6.831 1.00 96.81 257 GLY A N 1
ATOM 1986 C CA . GLY A 1 257 ? -7.046 15.682 -7.735 1.00 96.81 257 GLY A CA 1
ATOM 1987 C C . GLY A 1 257 ? -5.990 15.496 -8.829 1.00 96.81 257 GLY A C 1
ATOM 1988 O O . GLY A 1 257 ? -5.147 14.599 -8.770 1.00 96.81 257 GLY A O 1
ATOM 1989 N N . ALA A 1 258 ? -6.018 16.380 -9.828 1.00 97.62 258 ALA A N 1
ATOM 1990 C CA . ALA A 1 258 ? -4.908 16.571 -10.761 1.00 97.62 258 ALA A CA 1
ATOM 1991 C C . ALA A 1 258 ? -3.944 17.635 -10.213 1.00 97.62 258 ALA A C 1
ATOM 1993 O O . ALA A 1 258 ? -4.386 18.701 -9.792 1.00 97.62 258 ALA A O 1
ATOM 1994 N N . ASP A 1 259 ? -2.642 17.354 -10.239 1.00 97.00 259 ASP A N 1
ATOM 1995 C CA . ASP A 1 259 ? -1.586 18.285 -9.826 1.00 97.00 259 ASP A CA 1
ATOM 1996 C C . ASP A 1 259 ? -0.362 18.071 -10.725 1.00 97.00 259 ASP A C 1
ATOM 1998 O O . ASP A 1 259 ? 0.218 16.987 -10.757 1.00 97.00 259 ASP A O 1
ATOM 2002 N N . VAL A 1 260 ? 0.022 19.110 -11.470 1.00 95.00 260 VAL A N 1
ATOM 2003 C CA . VAL A 1 260 ? 1.152 19.080 -12.414 1.00 95.00 260 VAL A CA 1
ATOM 2004 C C . VAL A 1 260 ? 2.523 19.071 -11.727 1.00 95.00 260 VAL A C 1
ATOM 2006 O O . VAL A 1 260 ? 3.534 18.900 -12.403 1.00 95.00 260 VAL A O 1
ATOM 2009 N N . THR A 1 261 ? 2.570 19.270 -10.407 1.00 95.62 261 THR A N 1
ATOM 2010 C CA . THR A 1 261 ? 3.790 19.176 -9.590 1.00 95.62 261 THR A CA 1
ATOM 2011 C C . THR A 1 261 ? 3.992 17.789 -8.975 1.00 95.62 261 THR A C 1
ATOM 2013 O O . THR A 1 261 ? 5.100 17.474 -8.541 1.00 95.62 261 THR A O 1
ATOM 2016 N N . ALA A 1 262 ? 2.956 16.944 -8.962 1.00 96.88 262 ALA A N 1
ATOM 2017 C CA . ALA A 1 262 ? 3.034 15.585 -8.441 1.00 96.88 262 ALA A CA 1
ATOM 2018 C C . ALA A 1 262 ? 3.664 14.626 -9.481 1.00 96.88 262 ALA A C 1
ATOM 2020 O O . ALA A 1 262 ? 3.331 14.739 -10.666 1.00 96.88 262 ALA A O 1
ATOM 2021 N N . PRO A 1 263 ? 4.522 13.661 -9.080 1.00 97.06 263 PRO A N 1
ATOM 2022 C CA . PRO A 1 263 ? 5.299 12.822 -10.006 1.00 97.06 263 PRO A CA 1
ATOM 2023 C C . PRO A 1 263 ? 4.493 12.129 -11.114 1.00 97.06 263 PRO A C 1
ATOM 2025 O O . PRO A 1 263 ? 4.964 12.012 -12.245 1.00 97.06 263 PRO A O 1
ATOM 2028 N N . TYR A 1 264 ? 3.259 11.718 -10.811 1.00 96.62 264 TYR A N 1
ATOM 2029 C CA . TYR A 1 264 ? 2.360 11.007 -11.725 1.00 96.62 264 TYR A CA 1
ATOM 2030 C C . TYR A 1 264 ? 1.136 11.846 -12.142 1.00 96.62 264 TYR A C 1
ATOM 2032 O O . TYR A 1 264 ? 0.124 11.306 -12.594 1.00 96.62 264 TYR A O 1
ATOM 2040 N N . GLY A 1 265 ? 1.218 13.179 -12.012 1.00 97.56 265 GLY A N 1
ATOM 2041 C CA . GLY A 1 265 ? 0.205 14.146 -12.466 1.00 97.56 265 GLY A CA 1
ATOM 2042 C C . GLY A 1 265 ? -1.073 14.210 -11.617 1.00 97.56 265 GLY A C 1
ATOM 2043 O O . GLY A 1 265 ? -2.010 14.946 -11.946 1.00 97.56 265 GLY A O 1
ATOM 2044 N N . ARG A 1 266 ? -1.135 13.432 -10.532 1.00 98.19 266 ARG A N 1
ATOM 2045 C CA . ARG A 1 266 ? -2.240 13.385 -9.569 1.00 98.19 266 ARG A CA 1
ATOM 2046 C C . ARG A 1 266 ? -1.729 13.306 -8.140 1.00 98.19 266 ARG A C 1
ATOM 2048 O O . ARG A 1 266 ? -0.617 12.847 -7.892 1.00 98.19 266 ARG A O 1
ATOM 2055 N N . ARG A 1 267 ? -2.577 13.721 -7.206 1.00 97.94 267 ARG A N 1
ATOM 2056 C CA . ARG A 1 267 ? -2.368 13.619 -5.758 1.00 97.94 267 ARG A CA 1
ATOM 2057 C C . ARG A 1 267 ? -3.702 13.459 -5.052 1.00 97.94 267 ARG A C 1
ATOM 2059 O O . ARG A 1 267 ? -4.746 13.754 -5.627 1.00 97.94 267 ARG A O 1
ATOM 2066 N N . TYR A 1 268 ? -3.649 13.100 -3.784 1.00 98.38 268 TYR A N 1
ATOM 2067 C CA . TYR A 1 268 ? -4.781 13.252 -2.882 1.00 98.38 268 TYR A CA 1
ATOM 2068 C C . TYR A 1 268 ? -4.906 14.709 -2.405 1.00 98.38 268 TYR A C 1
ATOM 2070 O O . TYR A 1 268 ? -3.899 15.401 -2.207 1.00 98.38 268 TYR A O 1
ATOM 2078 N N . LEU A 1 269 ? -6.148 15.175 -2.285 1.00 97.31 269 LEU A N 1
ATOM 2079 C CA . LEU A 1 269 ? -6.526 16.522 -1.848 1.00 97.31 269 LEU A CA 1
ATOM 2080 C C . LEU A 1 269 ? -6.955 16.535 -0.377 1.00 97.31 269 LEU A C 1
ATOM 2082 O O . LEU A 1 269 ? -6.717 17.521 0.316 1.00 97.31 269 LEU A O 1
ATOM 2086 N N . SER A 1 270 ? -7.533 15.434 0.106 1.00 97.75 270 SER A N 1
ATOM 2087 C CA . SER A 1 270 ? -7.794 15.204 1.524 1.00 97.75 270 SER A CA 1
ATOM 2088 C C . SER A 1 270 ? -6.676 14.352 2.126 1.00 97.75 270 SER A C 1
ATOM 2090 O O . SER A 1 270 ? -6.328 13.299 1.586 1.00 97.75 270 SER A O 1
ATOM 2092 N N . VAL A 1 271 ? -6.107 14.827 3.236 1.00 98.00 271 VAL A N 1
ATOM 2093 C CA . VAL A 1 271 ? -5.120 14.102 4.046 1.00 98.00 271 VAL A CA 1
ATOM 2094 C C . VAL A 1 271 ? -5.496 14.274 5.513 1.00 98.00 271 VAL A C 1
ATOM 2096 O O . VAL A 1 271 ? -5.191 15.293 6.131 1.00 98.00 271 VAL A O 1
ATOM 2099 N N . GLU A 1 272 ? -6.195 13.289 6.059 1.00 98.44 272 GLU A N 1
ATOM 2100 C CA . GLU A 1 272 ? -6.589 13.254 7.467 1.00 98.44 272 GLU A CA 1
ATOM 2101 C C . GLU A 1 272 ? -5.480 12.588 8.302 1.00 98.44 272 GLU A C 1
ATOM 2103 O O . GLU A 1 272 ? -4.790 11.686 7.823 1.00 98.44 272 GLU A O 1
ATOM 2108 N N . ARG A 1 273 ? -5.297 13.013 9.560 1.00 98.56 273 ARG A N 1
ATOM 2109 C CA . ARG A 1 273 ? -4.363 12.379 10.507 1.00 98.56 273 ARG A CA 1
ATOM 2110 C C . ARG A 1 273 ? -5.102 11.899 11.740 1.00 98.56 273 ARG A C 1
ATOM 2112 O O . ARG A 1 273 ? -5.828 12.670 12.362 1.00 98.56 273 ARG A O 1
ATOM 2119 N N . PHE A 1 274 ? -4.866 10.648 12.112 1.00 98.62 274 PHE A N 1
ATOM 2120 C CA . PHE A 1 274 ? -5.533 9.995 13.227 1.00 98.62 274 PHE A CA 1
ATOM 2121 C C . PHE A 1 274 ? -4.523 9.444 14.237 1.00 98.62 274 PHE A C 1
ATOM 2123 O O . PHE A 1 274 ? -3.503 8.855 13.877 1.00 98.62 274 PHE A O 1
ATOM 2130 N N . THR A 1 275 ? -4.844 9.606 15.518 1.00 98.19 275 THR A N 1
ATOM 2131 C CA . THR A 1 275 ? -4.083 9.103 16.671 1.00 98.19 275 THR A CA 1
ATOM 2132 C C . THR A 1 275 ? -4.985 8.276 17.591 1.00 98.19 275 THR A C 1
ATOM 2134 O O . THR A 1 275 ? -6.209 8.456 17.585 1.00 98.19 275 THR A O 1
ATOM 2137 N N . PRO A 1 276 ? -4.438 7.371 18.421 1.00 96.94 276 PRO A N 1
ATOM 2138 C CA . PRO A 1 276 ? -5.196 6.759 19.510 1.00 96.94 276 PRO A CA 1
ATOM 2139 C C . PRO A 1 276 ? -5.842 7.827 20.421 1.00 96.94 276 PRO A C 1
ATOM 2141 O O . PRO A 1 276 ? -5.193 8.832 20.712 1.00 96.94 276 PRO A O 1
ATOM 2144 N N . PRO A 1 277 ? -7.090 7.645 20.899 1.00 97.19 277 PRO A N 1
ATOM 2145 C CA . PRO A 1 277 ? -7.931 6.447 20.812 1.00 97.19 277 PRO A CA 1
ATOM 2146 C C . PRO A 1 277 ? -8.922 6.447 19.625 1.00 97.19 277 PRO A C 1
ATOM 2148 O O . PRO A 1 277 ? -9.927 5.738 19.676 1.00 97.19 277 PRO A O 1
ATOM 2151 N N . SER A 1 278 ? -8.702 7.252 18.578 1.00 98.25 278 SER A N 1
ATOM 2152 C CA . SER A 1 278 ? -9.622 7.314 17.430 1.00 98.25 278 SER A CA 1
ATOM 2153 C C . SER A 1 278 ? -9.684 5.999 16.632 1.00 98.25 278 SER A C 1
ATOM 2155 O O . SER A 1 278 ? -8.892 5.072 16.832 1.00 98.25 278 SER A O 1
ATOM 2157 N N . SER A 1 279 ? -10.677 5.889 15.748 1.00 98.25 279 SER A N 1
ATOM 2158 C CA . SER A 1 279 ? -10.910 4.719 14.893 1.00 98.25 279 SER A CA 1
ATOM 2159 C C . SER A 1 279 ? -11.314 5.153 13.485 1.00 98.25 279 SER A C 1
ATOM 2161 O O . SER A 1 279 ? -11.989 6.169 13.330 1.00 98.25 279 SER A O 1
ATOM 2163 N N . VAL A 1 280 ? -10.946 4.369 12.473 1.00 98.12 280 VAL A N 1
ATOM 2164 C CA . VAL A 1 280 ? -11.183 4.665 11.049 1.00 98.12 280 VAL A CA 1
ATOM 2165 C C . VAL A 1 280 ? -11.771 3.451 10.324 1.00 98.12 280 VAL A C 1
ATOM 2167 O O . VAL A 1 280 ? -11.496 2.313 10.691 1.00 98.12 280 VAL A O 1
ATOM 2170 N N . ALA A 1 281 ? -12.578 3.669 9.285 1.00 97.19 281 ALA A N 1
ATOM 2171 C CA . ALA A 1 281 ? -13.059 2.609 8.396 1.00 97.19 281 ALA A CA 1
ATOM 2172 C C . ALA A 1 281 ? -12.612 2.871 6.940 1.00 97.19 281 ALA A C 1
ATOM 2174 O O . ALA A 1 281 ? -12.544 4.042 6.542 1.00 97.19 281 ALA A O 1
ATOM 2175 N N . PRO A 1 282 ? -12.332 1.825 6.134 1.00 97.00 282 PRO A N 1
ATOM 2176 C CA . PRO A 1 282 ? -12.077 1.967 4.702 1.00 97.00 282 PRO A CA 1
ATOM 2177 C C . PRO A 1 282 ? -13.352 2.385 3.959 1.00 97.00 282 PRO A C 1
ATOM 2179 O O . PRO A 1 282 ? -14.370 1.701 4.036 1.00 97.00 282 PRO A O 1
ATOM 2182 N N . ILE A 1 283 ? -13.313 3.473 3.193 1.00 94.38 283 ILE A N 1
ATOM 2183 C CA . ILE A 1 283 ? -14.501 4.064 2.554 1.00 94.38 283 ILE A CA 1
ATOM 2184 C C . ILE A 1 283 ? -15.076 3.189 1.424 1.00 94.38 283 ILE A C 1
ATOM 2186 O O . ILE A 1 283 ? -16.268 3.244 1.129 1.00 94.38 283 ILE A O 1
ATOM 2190 N N . GLY A 1 284 ? -14.240 2.347 0.806 1.00 88.62 284 GLY A N 1
ATOM 2191 C CA . GLY A 1 284 ? -14.632 1.419 -0.259 1.00 88.62 284 GLY A CA 1
ATOM 2192 C C . GLY A 1 284 ? -15.161 0.059 0.217 1.00 88.62 284 GLY A C 1
ATOM 2193 O O . GLY A 1 284 ? -15.484 -0.784 -0.624 1.00 88.62 284 GLY A O 1
ATOM 2194 N N . VAL A 1 285 ? -15.219 -0.198 1.532 1.00 94.12 285 VAL A N 1
ATOM 2195 C CA . VAL A 1 285 ? -15.490 -1.534 2.093 1.00 94.12 285 VAL A CA 1
ATOM 2196 C C . VAL A 1 285 ? -16.435 -1.444 3.300 1.00 94.12 285 VAL A C 1
ATOM 2198 O O . VAL A 1 285 ? -16.175 -0.654 4.199 1.00 94.12 285 VAL A O 1
ATOM 2201 N N . PRO A 1 286 ? -17.497 -2.271 3.400 1.00 93.19 286 PRO A N 1
ATOM 2202 C CA . PRO A 1 286 ? -18.393 -2.278 4.561 1.00 93.19 286 PRO A CA 1
ATOM 2203 C C . PRO A 1 286 ? -17.773 -3.018 5.765 1.00 93.19 286 PRO A C 1
ATOM 2205 O O . PRO A 1 286 ? -18.297 -4.029 6.227 1.00 93.19 286 PRO A O 1
ATOM 2208 N N . ALA A 1 287 ? -16.623 -2.534 6.233 1.00 94.06 287 ALA A N 1
ATOM 2209 C CA . ALA A 1 287 ? -15.911 -3.014 7.414 1.00 94.06 287 ALA A CA 1
ATOM 2210 C C . ALA A 1 287 ? -16.344 -2.268 8.688 1.00 94.06 287 ALA A C 1
ATOM 2212 O O . ALA A 1 287 ? -16.856 -1.148 8.629 1.00 94.06 287 ALA A O 1
ATOM 2213 N N . THR A 1 288 ? -16.103 -2.867 9.854 1.00 96.94 288 THR A N 1
ATOM 2214 C CA . THR A 1 288 ? -16.228 -2.157 11.140 1.00 96.94 288 THR A CA 1
ATOM 2215 C C . THR A 1 288 ? -15.097 -1.131 11.316 1.00 96.94 288 THR A C 1
ATOM 2217 O O . THR A 1 288 ? -13.996 -1.378 10.822 1.00 96.94 288 THR A O 1
ATOM 2220 N N . PRO A 1 289 ? -15.298 -0.019 12.053 1.00 97.88 289 PRO A N 1
ATOM 2221 C CA . PRO A 1 289 ? -14.208 0.893 12.399 1.00 97.88 289 PRO A CA 1
ATOM 2222 C C . PRO A 1 289 ? -13.070 0.180 13.142 1.00 97.88 289 PRO A C 1
ATOM 2224 O O . PRO A 1 289 ? -13.305 -0.567 14.091 1.00 97.88 289 PRO A O 1
ATOM 2227 N N . ILE A 1 290 ? -11.841 0.437 12.708 1.00 98.38 290 ILE A N 1
ATOM 2228 C CA . ILE A 1 290 ? -10.601 -0.125 13.237 1.00 98.38 290 ILE A CA 1
ATOM 2229 C C . ILE A 1 290 ? -9.970 0.900 14.189 1.00 98.38 290 ILE A C 1
ATOM 2231 O O . ILE A 1 290 ? -9.727 2.032 13.758 1.00 98.38 290 ILE A O 1
ATOM 2235 N N . PRO A 1 291 ? -9.674 0.549 15.454 1.00 98.50 291 PRO A N 1
ATOM 2236 C CA . PRO A 1 291 ? -8.924 1.418 16.356 1.00 98.50 291 PRO A CA 1
ATOM 2237 C C . PRO A 1 291 ? -7.525 1.706 15.815 1.00 98.50 291 PRO A C 1
ATOM 2239 O O . PRO A 1 291 ? -6.792 0.784 15.471 1.00 98.50 291 PRO A O 1
ATOM 2242 N N . VAL A 1 292 ? -7.102 2.972 15.811 1.00 98.62 292 VAL A N 1
ATOM 2243 C CA . VAL A 1 292 ? -5.762 3.355 15.321 1.00 98.62 292 VAL A CA 1
ATOM 2244 C C . VAL A 1 292 ? -4.642 2.753 16.180 1.00 98.62 292 VAL A C 1
ATOM 2246 O O . VAL A 1 292 ? -3.572 2.437 15.672 1.00 98.62 292 VAL A O 1
ATOM 2249 N N . ALA A 1 293 ? -4.920 2.472 17.456 1.00 98.12 293 ALA A N 1
ATOM 2250 C CA . ALA A 1 293 ? -4.026 1.724 18.346 1.00 98.12 293 ALA A CA 1
ATOM 2251 C C . ALA A 1 293 ? -3.814 0.244 17.950 1.00 98.12 293 ALA A C 1
ATOM 2253 O O . ALA A 1 293 ? -2.961 -0.413 18.530 1.00 98.12 293 ALA A O 1
ATOM 2254 N N . ALA A 1 294 ? -4.584 -0.295 16.997 1.00 98.06 294 ALA A N 1
ATOM 2255 C CA . ALA A 1 294 ? -4.362 -1.623 16.414 1.00 98.06 294 ALA A CA 1
ATOM 2256 C C . ALA A 1 294 ? -3.566 -1.570 15.093 1.00 98.06 294 ALA A C 1
ATOM 2258 O O . ALA A 1 294 ? -3.324 -2.608 14.484 1.00 98.06 294 ALA A O 1
ATOM 2259 N N . LEU A 1 295 ? -3.180 -0.370 14.641 1.00 97.88 295 LEU A N 1
ATOM 2260 C CA . LEU A 1 295 ? -2.407 -0.126 13.417 1.00 97.88 295 LEU A CA 1
ATOM 2261 C C . LEU A 1 295 ? -0.988 0.399 13.705 1.00 97.88 295 LEU A C 1
ATOM 2263 O O . LEU A 1 295 ? -0.207 0.556 12.774 1.00 97.88 295 LEU A O 1
ATOM 2267 N N . LEU A 1 296 ? -0.665 0.697 14.968 1.00 96.06 296 LEU A N 1
ATOM 2268 C CA . LEU A 1 296 ? 0.607 1.271 15.419 1.00 96.06 296 LEU A CA 1
ATOM 2269 C C . LEU A 1 296 ? 1.212 0.392 16.533 1.00 96.06 296 LEU A C 1
ATOM 2271 O O . LEU A 1 296 ? 0.447 -0.017 17.410 1.00 96.06 296 LEU A O 1
ATOM 2275 N N . PRO A 1 297 ? 2.532 0.121 16.516 1.00 90.19 297 PRO A N 1
ATOM 2276 C CA . PRO A 1 297 ? 3.227 -0.694 17.521 1.00 90.19 297 PRO A CA 1
ATOM 2277 C C . PRO A 1 297 ? 3.578 0.069 18.814 1.00 90.19 297 PRO A C 1
ATOM 2279 O O . PRO A 1 297 ? 3.494 1.319 18.825 1.00 90.19 297 PRO A O 1
#

Secondary structure (DSSP, 8-state):
---------------------------------------------------PPPPP--------PPPP--------------------------------SS-----PPPP-PPPPPHHHHHHHHTTT-S-TT--EEEETTEEEEPPPPPHHHHHHHHHHHHHHHHHPPTTEEEE-SS----SSS-B---SEEEEES-TTTTSSS--S--SEEEEEESTTHHHIIIIIHHHHHHTT-S-EEEEETTTTEEEEEEEEEE-TTSTTSEEEEEEEEE-TT-EE--TTS-PPPEEGGGS--